Protein AF-A0A838WSZ8-F1 (afdb_monomer_lite)

pLDDT: mean 90.6, std 14.02, range [37.91, 98.75]

Organism: NCBI:txid2594913

Sequence (198 aa):
MIVDSSAWGEFKVGELFEKPKLGFMPDPPRKFIKAADTSTEQNEVFTVPLTNAKYGNNGIMYYGRPGEWTTAEKTIGVVSNGAVAVGSVYVHTPATSVIDDSYLLTFPDDAAVQDRSKIDEEPGLTEEVLLFVATVLEAVIRPRYSYDNKAVWSKVSQETIKLPQTPEGTPDWQAMHDFVCKRRKRAGENVEALLRLV

Secondary structure (DSSP, 8-state):
-----TTPEEEEHHHH-B----EE--SS-----HHHH-BSS--SS--EEEE-S-SSGGGEEEEE-TTSEE-BSSEEEEE---TTTTT-EEEE-S-BEE-SSEEEEB--TTTT-S-GGGGGG--TTSHHHHHHHHHHHHHHHTTT--SSS---HHHHTT-EEEE-B-TTSSB-HHHHHHHHHHHHHHHHHHHHHHHT--

Foldseek 3Di:
DDDPQVQWFKDQQLVFKDFDDKDFAAVVDDDDDPVVFWDQDDDPAFHAFEAEQDDDPQRGRIGGGPRGIDWDALKKKAQQAHQPRFLQIGTGHDTHGYDDRMTIIDGDPPSVDPDPPVVPDDQCSPPQLSVLVRVQSSVFGVVPAHNVRTPDPVVSSRDMTIAPADPVGHHDRVVSNVVSVVVVVVVVVVVVVVVVVD

Radius of gyration: 18.39 Å; chains: 1; bounding box: 43×49×45 Å

Structure (mmCIF, N/CA/C/O backbone):
data_AF-A0A838WSZ8-F1
#
_entry.id   AF-A0A838WSZ8-F1
#
loop_
_atom_site.group_PDB
_atom_site.id
_atom_site.type_symbol
_atom_site.label_atom_id
_atom_site.label_alt_id
_atom_site.label_comp_id
_atom_site.label_asym_id
_atom_site.label_entity_id
_atom_site.label_seq_id
_atom_site.pdbx_PDB_ins_code
_atom_site.Cartn_x
_atom_site.Cartn_y
_atom_site.Cartn_z
_atom_site.occupancy
_atom_site.B_iso_or_equiv
_atom_site.auth_seq_id
_atom_site.auth_comp_id
_atom_site.auth_asym_id
_atom_site.auth_atom_id
_atom_site.pdbx_PDB_model_num
ATOM 1 N N . MET A 1 1 ? -13.824 -14.097 15.501 1.00 50.59 1 MET A N 1
ATOM 2 C CA . MET A 1 1 ? -13.776 -12.984 16.477 1.00 50.59 1 MET A CA 1
ATOM 3 C C . MET A 1 1 ? -14.074 -11.712 15.715 1.00 50.59 1 MET A C 1
ATOM 5 O O . MET A 1 1 ? -13.370 -11.439 14.753 1.00 50.59 1 MET A O 1
ATOM 9 N N . ILE A 1 2 ? -15.135 -11.011 16.094 1.00 67.00 2 ILE A N 1
ATOM 10 C CA . ILE A 1 2 ? -15.586 -9.774 15.451 1.00 67.00 2 ILE A CA 1
ATOM 11 C C . ILE A 1 2 ? -14.928 -8.616 16.210 1.00 67.00 2 ILE A C 1
ATOM 13 O O . ILE A 1 2 ? -14.905 -8.641 17.439 1.00 67.00 2 ILE A O 1
ATOM 17 N N . VAL A 1 3 ? -14.320 -7.667 15.498 1.00 76.00 3 VAL A N 1
ATOM 18 C CA . VAL A 1 3 ? -13.873 -6.402 16.099 1.00 76.00 3 VAL A CA 1
ATOM 19 C C . VAL A 1 3 ? -15.112 -5.527 16.230 1.00 76.00 3 VAL A C 1
ATOM 21 O O . VAL A 1 3 ? -15.799 -5.310 15.236 1.00 76.00 3 VAL A O 1
ATOM 24 N N . ASP A 1 4 ? -15.427 -5.079 17.444 1.00 84.00 4 ASP A N 1
ATOM 25 C CA . ASP A 1 4 ? -16.493 -4.102 17.641 1.00 84.00 4 ASP A CA 1
ATOM 26 C C . ASP A 1 4 ? -16.028 -2.747 17.099 1.00 84.00 4 ASP A C 1
ATOM 28 O O . ASP A 1 4 ? -15.091 -2.142 17.618 1.00 84.00 4 ASP A O 1
ATOM 32 N N . SER A 1 5 ? -16.662 -2.316 16.013 1.00 87.31 5 SER A N 1
ATOM 33 C CA . SER A 1 5 ? -16.378 -1.059 15.325 1.00 87.31 5 SER A CA 1
ATOM 34 C C . SER A 1 5 ? -17.504 -0.037 15.501 1.00 87.31 5 SER A C 1
ATOM 36 O O . SER A 1 5 ? -17.607 0.896 14.707 1.00 87.31 5 SER A O 1
ATOM 38 N N . SER A 1 6 ? -18.400 -0.230 16.476 1.00 88.00 6 SER A N 1
ATOM 39 C CA . SER A 1 6 ? -19.562 0.648 16.688 1.00 88.00 6 SER A CA 1
ATOM 40 C C . SER A 1 6 ? -19.177 2.082 17.066 1.00 88.00 6 SER A C 1
ATOM 42 O O . SER A 1 6 ? -19.882 3.014 16.693 1.00 88.00 6 SER A O 1
ATOM 44 N N . ALA A 1 7 ? -18.038 2.256 17.741 1.00 90.06 7 ALA A N 1
ATOM 45 C CA . ALA A 1 7 ? -17.490 3.550 18.149 1.00 90.06 7 ALA A CA 1
ATOM 46 C C . ALA A 1 7 ? -16.431 4.116 17.179 1.00 90.06 7 ALA A C 1
ATOM 48 O O . ALA A 1 7 ? -15.741 5.072 17.517 1.00 90.06 7 ALA A O 1
ATOM 49 N N . TRP A 1 8 ? -16.235 3.502 16.008 1.00 95.94 8 TRP A N 1
ATOM 50 C CA . TRP A 1 8 ? -15.231 3.958 15.042 1.00 95.94 8 TRP A CA 1
ATOM 51 C C . TRP A 1 8 ? -15.741 5.142 14.222 1.00 95.94 8 TRP A C 1
ATOM 53 O O . TRP A 1 8 ? -16.902 5.166 13.808 1.00 95.94 8 TRP A O 1
ATOM 63 N N . GLY A 1 9 ? -14.838 6.079 13.941 1.00 96.44 9 GLY A N 1
ATOM 64 C CA . GLY A 1 9 ? -15.082 7.221 13.068 1.00 96.44 9 GLY A CA 1
ATOM 65 C C . GLY A 1 9 ? -14.995 6.849 11.592 1.00 96.44 9 GLY A C 1
ATOM 66 O O . GLY A 1 9 ? -14.355 5.862 11.225 1.00 96.44 9 GLY A O 1
ATOM 67 N N . GLU A 1 10 ? -15.630 7.653 10.743 1.00 97.19 10 GLU A N 1
ATOM 68 C CA . GLU A 1 10 ? -15.549 7.549 9.285 1.00 97.19 10 GLU A CA 1
ATOM 69 C C . GLU A 1 10 ? -14.586 8.603 8.737 1.00 97.19 10 GLU A C 1
ATOM 71 O O . GLU A 1 10 ? -14.724 9.788 9.028 1.00 97.19 10 GLU A O 1
ATOM 76 N N . PHE A 1 11 ? -13.623 8.167 7.926 1.00 96.50 11 PHE A N 1
ATOM 77 C CA . PHE A 1 11 ? -12.572 9.022 7.384 1.00 96.50 11 PHE A CA 1
ATOM 78 C C . PHE A 1 11 ? -12.433 8.812 5.884 1.00 96.50 11 PHE A C 1
ATOM 80 O O . PHE A 1 11 ? -12.420 7.674 5.402 1.00 96.50 11 PHE A O 1
ATOM 87 N N . LYS A 1 12 ? -12.302 9.905 5.134 1.00 97.56 12 LYS A N 1
ATOM 88 C CA . LYS A 1 12 ? -12.048 9.839 3.698 1.00 97.56 12 LYS A CA 1
ATOM 89 C C . LYS A 1 12 ? -10.575 9.536 3.444 1.00 97.56 12 LYS A C 1
ATOM 91 O O . LYS A 1 12 ? -9.694 10.190 3.990 1.00 97.56 12 LYS A O 1
ATOM 96 N N . VAL A 1 13 ? -10.290 8.569 2.575 1.00 97.44 13 VAL A N 1
ATOM 97 C CA . VAL A 1 13 ? -8.910 8.120 2.314 1.00 97.44 13 VAL A CA 1
ATOM 98 C C . VAL A 1 13 ? -8.025 9.267 1.817 1.00 97.44 13 VAL A C 1
ATOM 100 O O . VAL A 1 13 ? -6.903 9.419 2.283 1.00 97.44 13 VAL A O 1
ATOM 103 N N . GLY A 1 14 ? -8.527 10.107 0.910 1.00 95.88 14 GLY A N 1
ATOM 104 C CA . GLY A 1 14 ? -7.781 11.252 0.380 1.00 95.88 14 GLY A CA 1
ATOM 105 C C . GLY A 1 14 ? -7.543 12.393 1.372 1.00 95.88 14 GLY A C 1
ATOM 106 O O . GLY A 1 14 ? -6.806 13.310 1.036 1.00 95.88 14 GLY A O 1
ATOM 107 N N . GLU A 1 15 ? -8.164 12.361 2.554 1.00 93.25 15 GLU A N 1
ATOM 108 C CA . GLU A 1 15 ? -7.899 13.312 3.646 1.00 93.25 15 GLU A CA 1
ATOM 109 C C . GLU A 1 15 ? -6.823 12.787 4.608 1.00 93.25 15 GLU A C 1
ATOM 111 O O . GLU A 1 15 ? -6.203 13.567 5.322 1.00 93.25 15 GLU A O 1
ATOM 116 N N . LEU A 1 16 ? -6.587 11.470 4.619 1.00 91.69 16 LEU A N 1
ATOM 117 C CA . LEU A 1 16 ? -5.598 10.817 5.479 1.00 91.69 16 LEU A CA 1
ATOM 118 C C . LEU A 1 16 ? -4.264 10.541 4.777 1.00 91.69 16 LEU A C 1
ATOM 120 O O . LEU A 1 16 ? -3.245 10.400 5.449 1.00 91.69 16 LEU A O 1
ATOM 124 N N . PHE A 1 17 ? -4.275 10.401 3.449 1.00 93.69 17 PHE A N 1
ATOM 125 C CA . PHE A 1 17 ? -3.130 9.922 2.678 1.00 93.69 17 PHE A CA 1
ATOM 126 C C . PHE A 1 17 ? -2.877 10.744 1.424 1.00 93.69 17 PHE A C 1
ATOM 128 O O . PHE A 1 17 ? -3.797 11.224 0.760 1.00 93.69 17 PHE A O 1
ATOM 135 N N . GLU A 1 18 ? -1.614 10.757 1.022 1.00 93.56 18 GLU A N 1
ATOM 136 C CA . GLU A 1 18 ? -1.156 11.272 -0.257 1.00 93.56 18 GLU A CA 1
ATOM 137 C C . GLU A 1 18 ? -0.550 10.162 -1.111 1.00 93.56 18 GLU A C 1
ATOM 139 O O . GLU A 1 18 ? -0.071 9.142 -0.612 1.00 93.56 18 GLU A O 1
ATOM 144 N N . LYS A 1 19 ? -0.540 10.378 -2.430 1.00 96.12 19 LYS A N 1
ATOM 145 C CA . LYS A 1 19 ? 0.132 9.493 -3.384 1.00 96.12 19 LYS A CA 1
ATOM 146 C C . LYS A 1 19 ? 1.428 10.145 -3.882 1.00 96.12 19 LYS A C 1
ATOM 148 O O . LYS A 1 19 ? 1.350 10.920 -4.850 1.00 96.12 19 LYS A O 1
ATOM 153 N N . PRO A 1 20 ? 2.606 9.810 -3.321 1.00 94.44 20 PRO A N 1
ATOM 154 C CA . PRO A 1 20 ? 3.874 10.365 -3.776 1.00 94.44 20 PRO A CA 1
ATOM 155 C C . PRO A 1 20 ? 4.140 10.050 -5.254 1.00 94.44 20 PRO A C 1
ATOM 157 O O . PRO A 1 20 ? 3.662 9.058 -5.822 1.00 94.44 20 PRO A O 1
ATOM 160 N N . LYS A 1 21 ? 4.923 10.912 -5.909 1.00 94.62 21 LYS A N 1
ATOM 161 C CA . LYS A 1 21 ? 5.362 10.705 -7.294 1.00 94.62 21 LYS A CA 1
ATOM 162 C C . LYS A 1 21 ? 6.617 9.830 -7.314 1.00 94.62 21 LYS A C 1
ATOM 164 O O . LYS A 1 21 ? 7.739 10.333 -7.321 1.00 94.62 21 LYS A O 1
ATOM 169 N N . LEU A 1 22 ? 6.403 8.519 -7.333 1.00 96.38 22 LEU A N 1
ATOM 170 C CA . LEU A 1 22 ? 7.464 7.513 -7.374 1.00 96.38 22 LEU A CA 1
ATOM 171 C C . LEU A 1 22 ? 7.642 6.928 -8.779 1.00 96.38 22 LEU A C 1
ATOM 173 O O . LEU A 1 22 ? 6.689 6.885 -9.559 1.00 96.38 22 LEU A O 1
ATOM 177 N N . GLY A 1 23 ? 8.855 6.478 -9.093 1.00 96.75 23 GLY A N 1
ATOM 178 C CA . GLY A 1 23 ? 9.146 5.748 -10.323 1.00 96.75 23 GLY A CA 1
ATOM 179 C C . GLY A 1 23 ? 10.601 5.857 -10.769 1.00 96.75 23 GLY A C 1
ATOM 180 O O . GLY A 1 23 ? 11.468 6.339 -10.040 1.00 96.75 23 GLY A O 1
ATOM 181 N N . PHE A 1 24 ? 10.850 5.397 -11.993 1.00 98.25 24 PH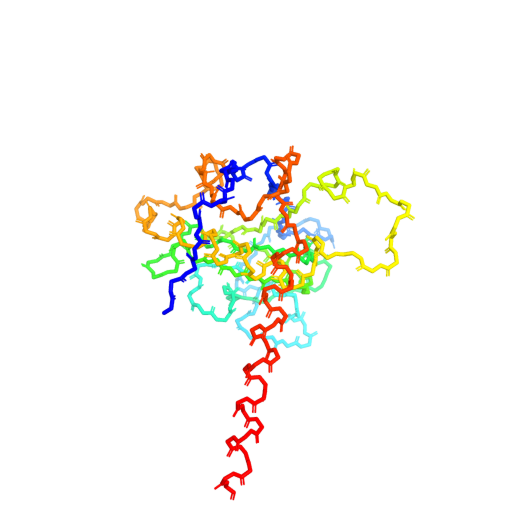E A N 1
ATOM 182 C CA . PHE A 1 24 ? 12.165 5.408 -12.624 1.00 98.25 24 PHE A CA 1
ATOM 183 C C . PHE A 1 24 ? 12.625 6.843 -12.928 1.00 98.25 24 PHE A C 1
ATOM 185 O O . PHE A 1 24 ? 11.955 7.573 -13.663 1.00 98.25 24 PHE A O 1
ATOM 192 N N . MET A 1 25 ? 13.762 7.236 -12.359 1.00 96.75 25 MET A N 1
ATOM 193 C CA . MET A 1 25 ? 14.350 8.572 -12.444 1.00 96.75 25 MET A CA 1
ATOM 194 C C . MET A 1 25 ? 15.889 8.480 -12.486 1.00 96.75 25 MET A C 1
ATOM 196 O O . MET A 1 25 ? 16.551 8.806 -11.503 1.00 96.75 25 MET A O 1
ATOM 200 N N . PRO A 1 26 ? 16.476 7.987 -13.590 1.00 96.88 26 PRO A N 1
ATOM 201 C CA . PRO A 1 26 ? 17.922 7.856 -13.723 1.00 96.88 26 PRO A CA 1
ATOM 202 C C . PRO A 1 26 ? 18.590 9.214 -13.970 1.00 96.88 26 PRO A C 1
ATOM 204 O O . PRO A 1 26 ? 17.975 10.132 -14.520 1.00 96.88 26 PRO A O 1
ATOM 207 N N . ASP A 1 27 ? 19.879 9.291 -13.653 1.00 95.06 27 ASP A N 1
ATOM 208 C CA . ASP A 1 27 ? 20.755 10.405 -14.011 1.00 95.06 27 ASP A CA 1
ATOM 209 C C . ASP A 1 27 ? 21.961 9.873 -14.814 1.00 95.06 27 ASP A C 1
ATOM 211 O O . ASP A 1 27 ? 22.731 9.069 -14.279 1.00 95.06 27 ASP A O 1
ATOM 215 N N . PRO A 1 28 ? 22.126 10.234 -16.105 1.00 95.62 28 PRO A N 1
ATOM 216 C CA . PRO A 1 28 ? 21.299 11.154 -16.893 1.00 95.62 28 PRO A CA 1
ATOM 217 C C . PRO A 1 28 ? 19.910 10.585 -17.255 1.00 95.62 28 PRO A C 1
ATOM 219 O O . PRO A 1 28 ? 19.746 9.363 -17.366 1.00 95.62 28 PRO A O 1
ATOM 222 N N . PRO A 1 29 ? 18.909 11.453 -17.522 1.00 97.19 29 PRO A N 1
ATOM 223 C CA . PRO A 1 29 ? 17.569 11.015 -17.898 1.00 97.19 29 PRO A CA 1
ATOM 224 C C . PRO A 1 29 ? 17.561 10.135 -19.152 1.00 97.19 29 PRO A C 1
ATOM 226 O O . PRO A 1 29 ? 18.086 10.506 -20.204 1.00 97.19 29 PRO A O 1
ATOM 229 N N . ARG A 1 30 ? 16.894 8.981 -19.066 1.00 97.12 30 ARG A N 1
ATOM 230 C CA . ARG A 1 30 ? 16.680 8.065 -20.193 1.00 97.12 30 ARG A CA 1
ATOM 231 C C . ARG A 1 30 ? 15.347 7.335 -20.082 1.00 97.12 30 ARG A C 1
ATOM 233 O O . ARG A 1 30 ? 14.724 7.289 -19.024 1.00 97.12 30 ARG A O 1
ATOM 240 N N . LYS A 1 31 ? 14.915 6.735 -21.193 1.00 97.12 31 LYS A N 1
ATOM 241 C CA . LYS A 1 31 ? 13.692 5.927 -21.236 1.00 97.12 31 LYS A CA 1
ATOM 242 C C . LYS A 1 31 ? 13.866 4.645 -20.414 1.00 97.12 31 LYS A C 1
ATOM 244 O O . LYS A 1 31 ? 14.885 3.968 -20.535 1.00 97.12 31 LYS A O 1
ATOM 249 N N . PHE A 1 32 ? 12.838 4.312 -19.639 1.00 97.38 32 PHE A N 1
ATOM 250 C CA . PHE A 1 32 ? 12.729 3.047 -18.917 1.00 97.38 32 PHE A CA 1
ATOM 251 C C . PHE A 1 32 ? 12.575 1.863 -19.880 1.00 97.38 32 PHE A C 1
ATOM 253 O O . PHE A 1 32 ? 11.723 1.883 -20.776 1.00 97.38 32 PHE A O 1
ATOM 260 N N . ILE A 1 33 ? 13.368 0.814 -19.671 1.00 97.31 33 ILE A N 1
ATOM 261 C CA . ILE A 1 33 ? 13.306 -0.452 -20.402 1.00 97.31 33 ILE A CA 1
ATOM 262 C C . ILE A 1 33 ? 13.131 -1.571 -19.374 1.00 97.31 33 ILE A C 1
ATOM 264 O O . ILE A 1 33 ? 14.109 -2.073 -18.828 1.00 97.31 33 ILE A O 1
ATOM 268 N N . LYS A 1 34 ? 11.885 -2.007 -19.135 1.00 95.94 34 LYS A N 1
ATOM 269 C CA . LYS A 1 34 ? 11.539 -2.990 -18.084 1.00 95.94 34 LYS A CA 1
ATOM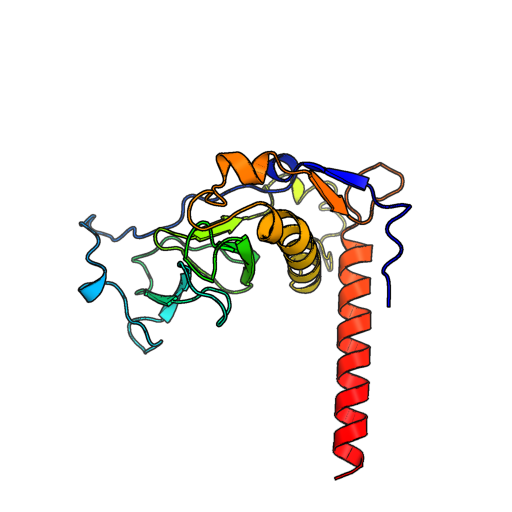 270 C C . LYS A 1 34 ? 12.464 -4.218 -18.071 1.00 95.94 34 LYS A C 1
ATOM 272 O O . LYS A 1 34 ? 12.949 -4.587 -17.012 1.00 95.94 34 LYS A O 1
ATOM 277 N N . ALA A 1 35 ? 12.772 -4.798 -19.233 1.00 96.06 35 ALA A N 1
ATOM 278 C CA . ALA A 1 35 ? 13.639 -5.978 -19.328 1.00 96.06 35 ALA A CA 1
ATOM 279 C C . ALA A 1 35 ? 15.118 -5.731 -18.957 1.00 96.06 35 ALA A C 1
ATOM 281 O O . ALA A 1 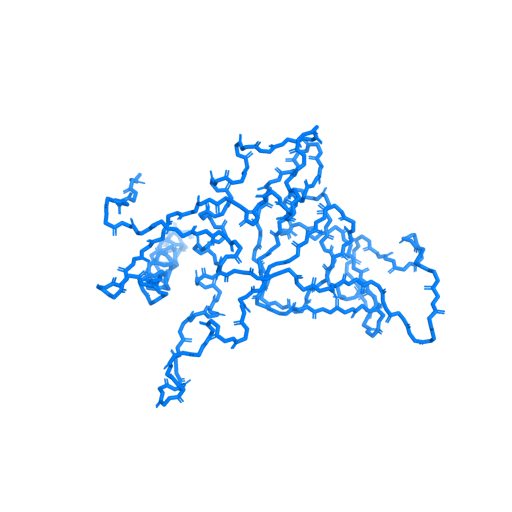35 ? 15.806 -6.675 -18.593 1.00 96.06 35 ALA A O 1
ATOM 282 N N . ALA A 1 36 ? 15.616 -4.496 -19.071 1.00 97.00 36 ALA A N 1
ATOM 283 C CA . ALA A 1 36 ? 17.015 -4.145 -18.795 1.00 97.00 36 ALA A CA 1
ATOM 284 C C . ALA A 1 36 ? 17.203 -3.415 -17.452 1.00 97.00 36 ALA A C 1
ATOM 286 O O . ALA A 1 36 ? 18.295 -3.417 -16.881 1.00 97.00 36 ALA A O 1
ATOM 287 N N . ASP A 1 37 ? 16.143 -2.776 -16.959 1.00 97.94 37 ASP A N 1
ATOM 288 C CA . ASP A 1 37 ? 16.155 -1.906 -15.780 1.00 97.94 37 ASP A CA 1
ATOM 289 C C . ASP A 1 37 ? 15.512 -2.541 -14.554 1.00 97.94 37 ASP A C 1
ATOM 291 O O . ASP A 1 37 ? 15.454 -1.920 -13.492 1.00 97.94 37 ASP A O 1
ATOM 295 N N . THR A 1 38 ? 15.041 -3.779 -14.689 1.00 98.31 38 THR A N 1
ATOM 296 C CA . THR A 1 38 ? 14.475 -4.530 -13.578 1.00 98.31 38 THR A CA 1
ATOM 297 C C . THR A 1 38 ? 14.942 -5.976 -13.571 1.00 98.31 38 THR A C 1
ATOM 299 O O . THR A 1 38 ? 15.258 -6.546 -14.614 1.00 98.31 38 THR A O 1
ATOM 302 N N . SER A 1 39 ? 14.934 -6.574 -12.384 1.00 98.38 39 SER A N 1
ATOM 303 C CA . SER A 1 39 ? 15.094 -8.011 -12.162 1.00 98.38 39 SER A CA 1
ATOM 304 C C . SER A 1 39 ? 13.867 -8.558 -11.436 1.00 98.38 39 SER A C 1
ATOM 306 O O . SER A 1 39 ? 13.283 -7.861 -10.612 1.00 98.38 39 SER A O 1
ATOM 308 N N . THR A 1 40 ? 13.458 -9.797 -11.706 1.00 97.62 40 THR A N 1
ATOM 309 C CA . THR A 1 40 ? 12.402 -10.477 -10.927 1.00 97.62 40 THR A CA 1
ATOM 310 C C . THR A 1 40 ? 12.915 -11.048 -9.605 1.00 97.62 40 THR A C 1
ATOM 312 O O . THR A 1 40 ? 12.118 -11.414 -8.745 1.00 97.62 40 THR A O 1
ATOM 315 N N . GLU A 1 41 ? 14.235 -11.109 -9.439 1.00 97.31 41 GLU A N 1
ATOM 316 C CA . GLU A 1 41 ? 14.918 -11.577 -8.234 1.00 97.31 41 GLU A CA 1
ATOM 317 C C . GLU A 1 41 ? 15.834 -10.483 -7.689 1.00 97.31 41 GLU A C 1
ATOM 319 O O . GLU A 1 41 ? 16.494 -9.770 -8.453 1.00 97.31 41 GLU A O 1
ATOM 324 N N . GLN A 1 42 ? 15.887 -10.357 -6.366 1.00 97.81 42 GLN A N 1
ATOM 325 C CA . GLN A 1 42 ? 16.806 -9.435 -5.713 1.00 97.81 42 GLN A CA 1
ATOM 326 C C . GLN A 1 42 ? 18.242 -9.946 -5.854 1.00 97.81 42 GLN A C 1
ATOM 328 O O . GLN A 1 42 ? 18.508 -11.126 -5.635 1.00 97.81 42 GLN A O 1
ATOM 333 N N . ASN A 1 43 ? 19.174 -9.060 -6.192 1.00 97.75 43 ASN A N 1
ATOM 334 C CA . ASN A 1 43 ? 20.602 -9.376 -6.255 1.00 97.75 43 ASN A CA 1
ATOM 335 C C . ASN A 1 43 ? 21.443 -8.132 -5.939 1.00 97.75 43 ASN A C 1
ATOM 337 O O . ASN A 1 43 ? 20.895 -7.079 -5.631 1.00 97.75 43 ASN A O 1
ATOM 341 N N . GLU A 1 44 ? 22.768 -8.244 -6.022 1.00 97.88 44 GLU A N 1
ATOM 342 C CA . GLU A 1 44 ? 23.706 -7.164 -5.674 1.00 97.88 44 GLU A CA 1
ATOM 343 C C . GLU A 1 44 ? 23.521 -5.879 -6.503 1.00 97.88 44 GLU A C 1
ATOM 345 O O . GLU A 1 44 ? 23.862 -4.793 -6.040 1.00 97.88 44 GLU A O 1
ATOM 350 N N . VAL A 1 45 ? 22.960 -5.982 -7.713 1.00 97.81 45 VAL A N 1
ATOM 351 C CA . VAL A 1 45 ? 22.727 -4.847 -8.623 1.00 97.81 45 VAL A CA 1
ATOM 352 C C . VAL A 1 45 ? 21.302 -4.309 -8.488 1.00 97.81 45 VAL A C 1
ATOM 354 O O . VAL A 1 45 ? 21.087 -3.097 -8.473 1.00 97.81 45 VAL A O 1
ATOM 357 N N . PHE A 1 46 ? 20.323 -5.207 -8.404 1.00 98.44 46 PHE A N 1
ATOM 358 C CA . PHE A 1 46 ? 18.902 -4.888 -8.329 1.00 98.44 46 PHE A CA 1
ATOM 359 C C . PHE A 1 46 ? 18.393 -5.134 -6.909 1.00 98.44 46 PHE A C 1
ATOM 361 O O . PHE A 1 46 ? 17.958 -6.236 -6.568 1.00 98.44 46 PHE A O 1
ATOM 368 N N . THR A 1 47 ? 18.458 -4.095 -6.079 1.00 98.25 47 THR A N 1
ATOM 369 C CA . THR A 1 47 ? 18.155 -4.169 -4.643 1.00 98.25 47 THR A CA 1
ATOM 370 C C . THR A 1 47 ? 16.911 -3.385 -4.232 1.00 98.25 47 THR A C 1
ATOM 372 O O . THR A 1 47 ? 16.335 -3.698 -3.193 1.00 98.25 47 THR A O 1
ATOM 375 N N . VAL A 1 48 ? 16.463 -2.402 -5.022 1.00 98.44 48 VAL A N 1
ATOM 376 C CA . VAL A 1 48 ? 15.303 -1.557 -4.687 1.00 98.44 48 VAL A CA 1
ATOM 377 C C . VAL A 1 48 ? 14.015 -2.322 -4.989 1.00 98.44 48 VAL A C 1
ATOM 379 O O . VAL A 1 48 ? 13.779 -2.607 -6.160 1.00 98.44 48 VAL A O 1
ATOM 382 N N . PRO A 1 49 ? 13.156 -2.648 -4.009 1.00 98.50 49 PRO A N 1
ATOM 383 C CA . PRO A 1 49 ? 11.907 -3.352 -4.274 1.00 98.50 49 PRO A CA 1
ATOM 384 C C . PRO A 1 49 ? 10.926 -2.467 -5.052 1.00 98.50 49 PRO A C 1
ATOM 386 O O . PRO A 1 49 ? 10.698 -1.304 -4.709 1.00 98.50 49 PRO A O 1
ATOM 389 N N . LEU A 1 50 ? 10.323 -3.038 -6.094 1.00 98.62 50 LEU A N 1
ATOM 390 C CA . LEU A 1 50 ? 9.378 -2.368 -6.983 1.00 98.62 50 LEU A CA 1
ATOM 391 C C . LEU A 1 50 ? 8.048 -3.127 -6.991 1.00 98.62 50 LEU A C 1
ATOM 393 O O . LEU A 1 50 ? 7.966 -4.293 -7.405 1.00 98.62 50 LEU A O 1
ATOM 397 N N . THR A 1 51 ? 6.992 -2.457 -6.539 1.00 98.38 51 THR A N 1
ATOM 398 C CA . THR A 1 51 ? 5.644 -3.034 -6.563 1.00 98.38 51 THR A CA 1
ATOM 399 C C . THR A 1 51 ? 5.033 -2.980 -7.963 1.00 98.38 51 THR A C 1
ATOM 401 O O . THR A 1 51 ? 5.397 -2.128 -8.774 1.00 98.38 51 THR A O 1
ATOM 404 N N . ASN A 1 52 ? 4.141 -3.925 -8.265 1.00 97.69 52 ASN A N 1
ATOM 405 C CA . ASN A 1 52 ? 3.371 -3.982 -9.513 1.00 97.69 52 ASN A CA 1
ATOM 406 C C . ASN A 1 52 ? 2.087 -4.824 -9.296 1.00 97.69 52 ASN A C 1
ATOM 408 O O . ASN A 1 52 ? 1.699 -5.077 -8.156 1.00 97.69 52 ASN A O 1
ATOM 412 N N . ALA A 1 53 ? 1.455 -5.312 -10.369 1.00 96.69 53 ALA A N 1
ATOM 413 C CA . ALA A 1 53 ? 0.298 -6.209 -10.402 1.00 96.69 53 ALA A CA 1
ATOM 414 C C . ALA A 1 53 ? 0.578 -7.620 -9.839 1.00 96.69 53 ALA A C 1
ATOM 416 O O . ALA A 1 53 ? 0.389 -8.626 -10.529 1.00 96.69 53 ALA A O 1
ATOM 417 N N . LYS A 1 54 ? 1.029 -7.725 -8.584 1.00 96.81 54 LYS A N 1
ATOM 418 C CA . LYS A 1 54 ? 1.354 -9.000 -7.940 1.00 96.81 54 LYS A CA 1
ATOM 419 C C . LYS A 1 54 ? 0.512 -9.248 -6.700 1.00 96.81 54 LYS A C 1
ATOM 421 O O . LYS A 1 54 ? 0.434 -8.418 -5.801 1.00 96.81 54 LYS A O 1
ATOM 426 N N . TYR A 1 55 ? -0.070 -10.442 -6.654 1.00 96.44 55 TYR A N 1
ATOM 427 C CA . TYR A 1 55 ? -0.682 -10.978 -5.451 1.00 96.44 55 TYR A CA 1
ATOM 428 C C . TYR A 1 55 ? 0.369 -11.746 -4.645 1.00 96.44 55 TYR A C 1
ATOM 430 O O . TYR A 1 55 ? 1.044 -12.626 -5.182 1.00 96.44 55 TYR A O 1
ATOM 438 N N . GLY A 1 56 ? 0.510 -11.417 -3.363 1.00 94.50 56 GLY A N 1
ATOM 439 C CA . GLY A 1 56 ? 1.555 -11.960 -2.493 1.00 94.50 56 GLY A CA 1
ATOM 440 C C . GLY A 1 56 ? 2.912 -11.268 -2.670 1.00 94.50 56 GLY A C 1
ATOM 441 O O . GLY A 1 56 ? 3.061 -10.349 -3.475 1.00 94.50 56 GLY A O 1
ATOM 442 N N . ASN A 1 57 ? 3.909 -11.690 -1.882 1.00 96.69 57 ASN A N 1
ATOM 443 C CA . ASN A 1 57 ? 5.231 -11.043 -1.785 1.00 96.69 57 ASN A CA 1
ATOM 444 C C . ASN A 1 57 ? 5.150 -9.516 -1.579 1.00 96.69 57 ASN A C 1
ATOM 446 O O . ASN A 1 57 ? 5.894 -8.758 -2.197 1.00 96.69 57 ASN A O 1
ATOM 450 N N . ASN A 1 58 ? 4.169 -9.066 -0.795 1.00 96.75 58 ASN A N 1
ATOM 451 C CA . ASN A 1 58 ? 3.847 -7.656 -0.570 1.00 96.75 58 ASN A CA 1
ATOM 452 C C . ASN A 1 58 ? 3.695 -6.830 -1.864 1.00 96.75 58 ASN A C 1
ATOM 454 O O . ASN A 1 58 ? 4.063 -5.664 -1.907 1.00 96.75 58 ASN A O 1
ATOM 458 N N . GLY A 1 59 ? 3.224 -7.434 -2.959 1.00 97.19 59 GLY A N 1
ATOM 459 C CA . GLY A 1 59 ? 3.080 -6.748 -4.246 1.00 97.19 59 GLY A CA 1
ATOM 460 C C . GLY A 1 59 ? 4.397 -6.504 -4.992 1.00 97.19 59 GLY A C 1
ATOM 461 O O . GLY A 1 59 ? 4.376 -5.960 -6.095 1.00 97.19 59 GLY A O 1
ATOM 462 N N . ILE A 1 60 ? 5.542 -6.928 -4.442 1.00 98.19 60 ILE A N 1
ATOM 463 C CA . ILE A 1 60 ? 6.870 -6.755 -5.043 1.00 98.19 60 ILE A CA 1
ATOM 464 C C . ILE A 1 60 ? 7.048 -7.759 -6.180 1.00 98.19 60 ILE A C 1
ATOM 466 O O . ILE A 1 60 ? 7.183 -8.974 -5.964 1.00 98.19 60 ILE A O 1
ATOM 470 N N . MET A 1 61 ? 7.053 -7.238 -7.404 1.00 97.31 61 MET A N 1
ATOM 471 C CA . MET A 1 61 ? 7.209 -8.022 -8.629 1.00 97.31 61 MET A CA 1
ATOM 472 C C . MET A 1 61 ? 8.612 -7.922 -9.215 1.00 97.31 61 MET A C 1
ATOM 474 O O . MET A 1 61 ? 9.056 -8.863 -9.870 1.00 97.31 61 MET A O 1
ATOM 478 N N . TYR A 1 62 ? 9.289 -6.804 -8.967 1.00 98.38 62 TYR A N 1
ATOM 479 C CA . TYR A 1 62 ? 10.581 -6.502 -9.552 1.00 98.38 62 TYR A CA 1
ATOM 480 C C . TYR A 1 62 ? 11.512 -5.834 -8.543 1.00 98.38 62 TYR A C 1
ATOM 482 O O . TYR A 1 62 ? 11.077 -5.354 -7.497 1.00 98.38 62 TYR A O 1
ATOM 490 N N . TYR A 1 63 ? 12.783 -5.757 -8.913 1.00 98.75 63 TYR A N 1
ATOM 491 C CA . TYR A 1 63 ? 13.822 -5.025 -8.214 1.00 98.75 63 TYR A CA 1
ATOM 492 C C . TYR A 1 63 ? 14.552 -4.096 -9.187 1.00 98.75 63 TYR A C 1
ATOM 494 O O . TYR A 1 63 ? 14.830 -4.484 -10.323 1.00 98.75 63 TYR A O 1
ATOM 502 N N . GLY A 1 64 ? 14.837 -2.873 -8.746 1.00 98.50 64 GLY A N 1
ATOM 503 C CA . GLY A 1 64 ? 15.530 -1.821 -9.489 1.00 98.50 64 GLY A CA 1
ATOM 504 C C . GLY A 1 64 ? 16.918 -1.526 -8.926 1.00 98.50 64 GLY A C 1
ATOM 505 O O . GLY A 1 64 ? 17.258 -1.957 -7.822 1.00 98.50 64 GLY A O 1
ATOM 506 N N . ARG A 1 65 ? 17.728 -0.774 -9.677 1.00 98.31 65 ARG A N 1
ATOM 507 C CA . ARG A 1 65 ? 19.044 -0.325 -9.205 1.00 98.31 65 ARG A CA 1
ATOM 508 C C . ARG A 1 65 ? 18.912 0.865 -8.249 1.00 98.31 65 ARG A C 1
ATOM 510 O O . ARG A 1 65 ? 18.123 1.770 -8.525 1.00 98.31 65 ARG A O 1
ATOM 517 N N . PRO A 1 66 ? 19.699 0.929 -7.166 1.00 97.19 66 PRO A N 1
ATOM 518 C CA . PRO A 1 66 ? 19.816 2.142 -6.362 1.00 97.19 66 PRO A CA 1
ATOM 519 C C . PRO A 1 66 ? 20.184 3.359 -7.217 1.00 97.19 66 PRO A C 1
ATOM 521 O O . PRO A 1 66 ? 20.953 3.244 -8.167 1.00 97.19 66 PRO A O 1
ATOM 524 N N . GLY A 1 67 ? 19.632 4.526 -6.883 1.00 96.12 67 GLY A N 1
ATOM 525 C CA . GLY A 1 67 ? 19.912 5.782 -7.590 1.00 96.12 67 GLY A CA 1
ATOM 526 C C . GLY A 1 67 ? 19.169 5.972 -8.918 1.00 96.12 67 GLY A C 1
ATOM 527 O O . GLY A 1 67 ? 19.144 7.087 -9.422 1.00 96.12 67 GLY A O 1
ATOM 528 N N . GLU A 1 68 ? 18.514 4.939 -9.462 1.00 97.94 68 GLU A N 1
ATOM 529 C CA . GLU A 1 68 ? 17.679 5.063 -10.672 1.00 97.94 68 GLU A CA 1
ATOM 530 C C . GLU A 1 68 ? 16.174 5.167 -10.367 1.00 97.94 68 GLU A C 1
ATOM 532 O O . GLU A 1 68 ? 15.362 5.243 -11.288 1.00 97.94 68 GLU A O 1
ATOM 537 N N . TRP A 1 69 ? 15.776 5.142 -9.092 1.00 98.00 69 TRP A N 1
ATOM 538 C CA . TRP A 1 69 ? 14.374 5.125 -8.669 1.00 98.00 69 TRP A CA 1
ATOM 539 C C . TRP A 1 69 ? 14.143 6.090 -7.518 1.00 98.00 69 TRP A C 1
ATOM 541 O O . TRP A 1 69 ? 14.897 6.096 -6.545 1.00 98.00 69 TRP A O 1
ATOM 551 N N . THR A 1 70 ? 13.056 6.853 -7.590 1.00 97.81 70 THR A N 1
ATOM 552 C CA . THR A 1 70 ? 12.546 7.558 -6.415 1.00 97.81 70 THR A CA 1
ATOM 553 C C . THR A 1 70 ? 11.780 6.580 -5.531 1.00 97.81 70 THR A C 1
ATOM 555 O O . THR A 1 70 ? 10.962 5.792 -6.015 1.00 97.81 70 THR A O 1
ATOM 558 N N . THR A 1 71 ? 12.054 6.614 -4.231 1.00 97.31 71 THR A N 1
ATOM 559 C CA . THR A 1 71 ? 11.513 5.675 -3.240 1.00 97.31 71 THR A CA 1
ATOM 560 C C . THR A 1 71 ? 10.830 6.411 -2.099 1.00 97.31 71 THR A C 1
ATOM 562 O O . THR A 1 71 ? 11.122 7.576 -1.842 1.00 97.31 71 THR A O 1
ATOM 565 N N . ALA A 1 72 ? 9.969 5.701 -1.378 1.00 94.31 72 ALA A N 1
ATOM 566 C CA . ALA A 1 72 ? 9.438 6.137 -0.094 1.00 94.31 72 ALA A CA 1
ATOM 567 C C . ALA A 1 72 ? 9.521 4.995 0.928 1.00 94.31 72 ALA A C 1
ATOM 569 O O . ALA A 1 72 ? 9.473 3.818 0.564 1.00 94.31 72 ALA A O 1
ATOM 570 N N . GLU A 1 73 ? 9.657 5.356 2.199 1.00 92.25 73 GLU A N 1
ATOM 571 C CA . GLU A 1 73 ? 9.650 4.444 3.346 1.00 92.25 73 GLU A CA 1
ATOM 572 C C . GLU A 1 73 ? 8.319 4.544 4.089 1.00 92.25 73 GLU A C 1
ATOM 574 O O . GLU A 1 73 ? 7.602 5.533 3.940 1.00 92.25 73 GLU A O 1
ATOM 579 N N . LYS A 1 74 ? 8.004 3.536 4.912 1.00 91.56 74 LYS A N 1
ATOM 580 C CA . LYS A 1 74 ? 6.807 3.527 5.776 1.00 91.56 74 LYS A CA 1
ATOM 581 C C . LYS A 1 74 ? 5.519 3.832 5.000 1.00 91.56 74 LYS A C 1
ATOM 583 O O . LYS A 1 74 ? 4.739 4.712 5.356 1.00 91.56 74 LYS A O 1
ATOM 588 N N . THR A 1 75 ? 5.314 3.094 3.914 1.00 94.56 75 THR A N 1
ATOM 589 C CA . THR A 1 75 ? 4.205 3.299 2.981 1.00 94.56 75 THR A CA 1
ATOM 590 C C . THR A 1 75 ? 3.207 2.149 2.986 1.00 94.56 75 THR A C 1
ATOM 592 O O . THR A 1 75 ? 3.500 1.034 3.431 1.00 94.56 75 THR A O 1
ATOM 595 N N . ILE A 1 76 ? 2.025 2.424 2.435 1.00 98.06 76 ILE A N 1
ATOM 596 C CA . ILE A 1 76 ? 1.009 1.422 2.114 1.00 98.06 76 ILE A CA 1
ATOM 597 C C . ILE A 1 76 ? 0.891 1.322 0.590 1.00 98.06 76 ILE A C 1
ATOM 599 O O . ILE A 1 76 ? 0.540 2.293 -0.074 1.00 98.06 76 ILE A O 1
ATOM 603 N N . GLY A 1 77 ? 1.188 0.160 0.018 1.00 98.06 77 GLY A N 1
ATOM 604 C CA . GLY A 1 77 ? 1.038 -0.121 -1.406 1.00 98.06 77 GLY A CA 1
ATOM 605 C C . GLY A 1 77 ? -0.358 -0.627 -1.742 1.00 98.06 77 GLY A C 1
ATOM 606 O O . GLY A 1 77 ? -0.859 -1.523 -1.073 1.00 98.06 77 GLY A O 1
ATOM 607 N N . VAL A 1 78 ? -0.970 -0.095 -2.800 1.00 98.69 78 VAL A N 1
ATOM 608 C CA . VAL A 1 78 ? -2.232 -0.590 -3.365 1.00 98.69 78 VAL A CA 1
ATOM 609 C C . VAL A 1 78 ? -1.975 -1.086 -4.781 1.00 98.69 78 VAL A C 1
ATOM 611 O O . VAL A 1 78 ? -1.455 -0.354 -5.629 1.00 98.69 78 VAL A O 1
ATOM 614 N N . VAL A 1 79 ? -2.369 -2.327 -5.057 1.00 98.56 79 VAL A N 1
ATOM 615 C CA . VAL A 1 79 ? -2.352 -2.870 -6.415 1.00 98.56 79 VAL A CA 1
ATOM 616 C C . VAL A 1 79 ? -3.575 -2.342 -7.164 1.00 98.56 79 VAL A C 1
ATOM 618 O O . VAL A 1 79 ? -4.712 -2.749 -6.926 1.00 98.56 79 VAL A O 1
ATOM 621 N N . SER A 1 80 ? -3.337 -1.403 -8.075 1.00 97.81 80 SER A N 1
ATOM 622 C CA . SER A 1 80 ? -4.369 -0.690 -8.836 1.00 97.81 80 SER A CA 1
ATOM 623 C C . SER A 1 80 ? -5.060 -1.595 -9.858 1.00 97.81 80 SER A C 1
ATOM 625 O O . SER A 1 80 ? -6.248 -1.433 -10.146 1.00 97.81 80 SER A O 1
ATOM 627 N N . ASN A 1 81 ? -4.320 -2.550 -10.424 1.00 96.75 81 ASN A N 1
ATOM 628 C CA . ASN A 1 81 ? -4.779 -3.387 -11.523 1.00 96.75 81 ASN A CA 1
ATOM 629 C C . ASN A 1 81 ? -4.058 -4.748 -11.528 1.00 96.75 81 ASN A C 1
ATOM 631 O O . ASN A 1 81 ? -2.951 -4.884 -11.021 1.00 96.75 81 ASN A O 1
ATOM 635 N N . GLY A 1 82 ? -4.696 -5.764 -12.106 1.00 94.12 82 GLY A N 1
ATOM 636 C CA . GLY A 1 82 ? -4.184 -7.134 -12.173 1.00 94.12 82 GLY A CA 1
ATOM 637 C C . GLY A 1 82 ? -5.295 -8.157 -11.960 1.00 94.12 82 GLY A C 1
ATOM 638 O O . GLY A 1 82 ? -6.136 -7.978 -11.087 1.00 94.12 82 GLY A O 1
ATOM 639 N N . ALA A 1 83 ? -5.300 -9.236 -12.749 1.00 90.62 83 ALA A N 1
ATOM 640 C CA . ALA A 1 83 ? -6.416 -10.191 -12.791 1.00 90.62 83 ALA A CA 1
ATOM 641 C C . ALA A 1 83 ? -6.761 -10.801 -11.419 1.00 90.62 83 ALA A C 1
ATOM 643 O O . ALA A 1 83 ? -7.929 -10.995 -11.105 1.00 90.62 83 ALA A O 1
ATOM 644 N N . VAL A 1 84 ? -5.739 -11.078 -10.603 1.00 94.06 84 VAL A N 1
ATOM 645 C CA . VAL A 1 84 ? -5.887 -11.663 -9.256 1.00 94.06 84 VAL A CA 1
ATOM 646 C C . VAL A 1 84 ? -5.574 -10.652 -8.149 1.00 94.06 84 VAL A C 1
ATOM 648 O O . VAL A 1 84 ? -6.083 -10.768 -7.039 1.00 94.06 84 VAL A O 1
ATOM 651 N N . ALA A 1 85 ? -4.713 -9.678 -8.442 1.00 96.56 85 ALA A N 1
ATOM 652 C CA . ALA A 1 85 ? -4.076 -8.835 -7.437 1.00 96.56 85 ALA A CA 1
ATOM 653 C C . ALA A 1 85 ? -4.793 -7.502 -7.185 1.00 96.56 85 ALA A C 1
ATOM 655 O O . ALA A 1 85 ? -4.479 -6.828 -6.211 1.00 96.56 85 ALA A O 1
ATOM 656 N N . VAL A 1 86 ? -5.717 -7.093 -8.062 1.00 97.75 86 VAL A N 1
ATOM 657 C CA . VAL A 1 86 ? -6.403 -5.801 -7.946 1.00 97.75 86 VAL A CA 1
ATOM 658 C C . VAL A 1 86 ? -7.048 -5.613 -6.572 1.00 97.75 86 VAL A C 1
ATOM 660 O O . VAL A 1 86 ? -7.730 -6.493 -6.047 1.00 97.75 86 VAL A O 1
ATOM 663 N N . GLY A 1 87 ? -6.805 -4.443 -5.988 1.00 97.75 87 GLY A N 1
ATOM 664 C CA . GLY A 1 87 ? -7.315 -4.060 -4.681 1.00 97.75 87 GLY A CA 1
ATOM 665 C C . GLY A 1 87 ? -6.594 -4.694 -3.493 1.00 97.75 87 GLY A C 1
ATOM 666 O O . GLY A 1 87 ? -6.973 -4.402 -2.362 1.00 97.75 87 GLY A O 1
ATOM 667 N N . SER A 1 88 ? -5.563 -5.520 -3.709 1.00 98.44 88 SER A N 1
ATOM 668 C CA . SER A 1 88 ? -4.672 -5.945 -2.626 1.00 98.44 88 SER A CA 1
ATOM 669 C C . SER A 1 88 ? -3.868 -4.768 -2.082 1.00 98.44 88 SER A C 1
ATOM 671 O O . SER A 1 88 ? -3.434 -3.893 -2.839 1.00 98.44 88 SER A O 1
ATOM 673 N N . VAL A 1 89 ? -3.668 -4.772 -0.764 1.00 98.62 89 VAL A N 1
ATOM 674 C CA . VAL A 1 89 ? -2.994 -3.700 -0.028 1.00 98.62 89 VAL A CA 1
ATOM 675 C C . VAL A 1 89 ? -1.870 -4.290 0.818 1.00 98.62 89 VAL A C 1
ATOM 677 O O . VAL A 1 89 ? -2.055 -5.315 1.470 1.00 98.62 89 VAL A O 1
ATOM 680 N N . TYR A 1 90 ? -0.699 -3.659 0.804 1.00 98.31 90 TYR A N 1
ATOM 681 C CA . TYR A 1 90 ? 0.508 -4.160 1.461 1.00 98.31 90 TYR A CA 1
ATOM 682 C C . TYR A 1 90 ? 1.247 -3.059 2.214 1.00 98.31 90 TYR A C 1
ATOM 684 O O . TYR A 1 90 ? 1.200 -1.896 1.832 1.00 98.31 90 TYR A O 1
ATOM 692 N N . VAL A 1 91 ? 1.959 -3.430 3.277 1.00 97.00 91 VAL A N 1
ATOM 693 C CA . VAL A 1 91 ? 2.816 -2.512 4.038 1.00 97.00 91 VAL A CA 1
ATOM 694 C C . VAL A 1 91 ? 4.258 -2.625 3.561 1.00 97.00 91 VAL A C 1
ATOM 696 O O . VAL A 1 91 ? 4.769 -3.728 3.354 1.00 97.00 91 VAL A O 1
ATOM 699 N N . HIS A 1 92 ? 4.923 -1.477 3.445 1.00 95.62 92 HIS A N 1
ATOM 700 C CA . HIS A 1 92 ? 6.340 -1.370 3.122 1.00 95.62 92 HIS A CA 1
ATOM 701 C C . HIS A 1 92 ? 7.035 -0.454 4.125 1.00 95.62 92 HIS A C 1
ATOM 703 O O . HIS A 1 92 ? 6.923 0.768 4.041 1.00 95.62 92 HIS A O 1
ATOM 709 N N . THR A 1 93 ? 7.769 -1.033 5.075 1.00 91.75 93 THR A N 1
ATOM 710 C CA . THR A 1 93 ? 8.609 -0.249 5.987 1.00 91.75 93 THR A CA 1
ATOM 711 C C . THR A 1 93 ? 9.905 0.235 5.327 1.00 91.75 93 THR A C 1
ATOM 713 O O . THR A 1 93 ? 10.192 1.421 5.485 1.00 91.75 93 THR A O 1
ATOM 716 N N . PRO A 1 94 ? 10.650 -0.574 4.538 1.00 91.44 94 PRO A N 1
ATOM 717 C CA . PRO A 1 94 ? 11.863 -0.111 3.870 1.00 91.44 94 PRO A CA 1
ATOM 718 C C . PRO A 1 94 ? 11.556 0.673 2.590 1.00 91.44 94 PRO A C 1
ATOM 720 O O . PRO A 1 94 ? 10.451 0.597 2.040 1.00 91.44 94 PRO A O 1
ATOM 723 N N . ALA A 1 95 ? 12.577 1.360 2.076 1.00 95.31 95 ALA A N 1
ATOM 724 C CA . ALA A 1 95 ? 12.494 2.144 0.851 1.00 95.31 95 ALA A CA 1
ATOM 725 C C . ALA A 1 95 ? 11.992 1.290 -0.322 1.00 95.31 95 ALA A C 1
ATOM 727 O O . ALA A 1 95 ? 12.613 0.300 -0.705 1.00 95.31 95 ALA A O 1
ATOM 728 N N . THR A 1 96 ? 10.852 1.683 -0.885 1.00 97.56 96 THR A N 1
ATOM 729 C CA . THR A 1 96 ? 10.154 0.961 -1.953 1.00 97.56 96 THR A CA 1
ATOM 730 C C . THR A 1 96 ? 9.731 1.933 -3.051 1.00 97.56 96 THR A C 1
ATOM 732 O O . THR A 1 96 ? 9.448 3.104 -2.787 1.00 97.56 96 THR A O 1
ATOM 735 N N . SER A 1 97 ? 9.691 1.459 -4.296 1.00 98.25 97 SER A N 1
ATOM 736 C CA . SER A 1 97 ? 9.137 2.200 -5.434 1.00 98.25 97 SER A CA 1
ATOM 737 C C . SER A 1 97 ? 8.069 1.378 -6.166 1.00 98.25 97 SER A C 1
ATOM 739 O O . SER A 1 97 ? 7.649 0.308 -5.713 1.00 98.25 97 SER A O 1
ATOM 741 N N . VAL A 1 98 ? 7.570 1.897 -7.285 1.00 97.75 98 VAL A N 1
ATOM 742 C CA . VAL A 1 98 ? 6.430 1.331 -8.017 1.00 97.75 98 VAL A CA 1
ATOM 743 C C . VAL A 1 98 ? 6.707 1.237 -9.504 1.00 97.75 98 VAL A C 1
ATOM 745 O O . VAL A 1 98 ? 7.447 2.043 -10.069 1.00 97.75 98 VAL A O 1
ATOM 748 N N . ILE A 1 99 ? 6.051 0.275 -10.146 1.00 95.69 99 ILE A N 1
ATOM 749 C CA . ILE A 1 99 ? 5.944 0.179 -11.594 1.00 95.69 99 ILE A CA 1
ATOM 750 C C . ILE A 1 99 ? 4.471 -0.006 -11.964 1.00 95.69 99 ILE A C 1
ATOM 752 O O . ILE A 1 99 ? 3.849 -0.981 -11.556 1.00 95.69 99 ILE A O 1
ATOM 756 N N . ASP A 1 100 ? 3.973 0.867 -12.840 1.00 92.25 100 ASP A N 1
ATOM 757 C CA . ASP A 1 100 ? 2.692 0.752 -13.548 1.00 92.25 100 ASP A CA 1
ATOM 758 C C . ASP A 1 100 ? 1.464 0.487 -12.648 1.00 92.25 100 ASP A C 1
ATOM 760 O O . ASP A 1 100 ? 0.839 1.419 -12.146 1.00 92.25 100 ASP A O 1
ATOM 764 N N . ASP A 1 101 ? 1.076 -0.781 -12.488 1.00 96.81 101 ASP A N 1
ATOM 765 C CA . ASP A 1 101 ? -0.223 -1.232 -11.982 1.00 96.81 101 ASP A CA 1
ATOM 766 C C . ASP A 1 101 ? -0.337 -1.225 -10.439 1.00 96.81 101 ASP A C 1
ATOM 768 O O . ASP A 1 101 ? -1.206 -1.883 -9.862 1.00 96.81 101 ASP A O 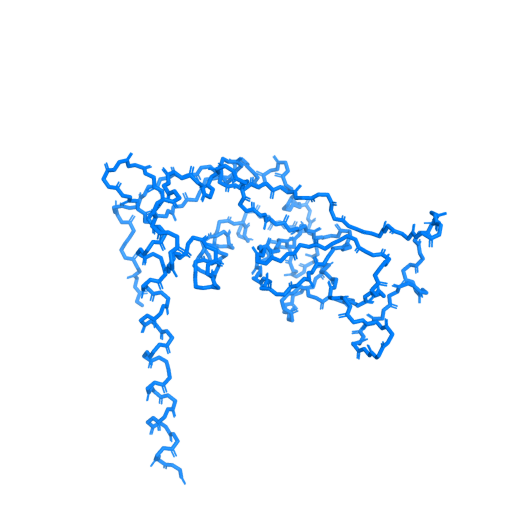1
ATOM 772 N N . SER A 1 102 ? 0.495 -0.443 -9.753 1.00 97.75 102 SER A N 1
ATOM 773 C CA . SER A 1 102 ? 0.413 -0.174 -8.314 1.00 97.75 102 SER A CA 1
ATOM 774 C C . SER A 1 102 ? 0.784 1.275 -7.989 1.00 97.75 102 SER A C 1
ATOM 776 O O . SER A 1 102 ? 1.354 2.004 -8.802 1.00 97.75 102 SER A O 1
ATOM 778 N N . TYR A 1 103 ? 0.451 1.715 -6.780 1.00 98.56 103 TYR A N 1
ATOM 779 C CA . TYR A 1 103 ? 0.937 2.973 -6.216 1.00 98.56 103 TYR A CA 1
ATOM 780 C C . TYR A 1 103 ? 1.146 2.835 -4.708 1.00 98.56 103 TYR A C 1
ATOM 782 O O . TYR A 1 103 ? 0.566 1.950 -4.081 1.00 98.56 103 TYR A O 1
ATOM 790 N N . LEU A 1 104 ? 1.967 3.715 -4.133 1.00 98.19 104 LEU A N 1
ATOM 791 C CA . LEU A 1 104 ? 2.143 3.815 -2.684 1.00 98.19 104 LEU A CA 1
ATOM 792 C C . LEU A 1 104 ? 1.353 4.999 -2.135 1.00 98.19 104 LEU A C 1
ATOM 794 O O . LEU A 1 104 ? 1.099 5.971 -2.850 1.00 98.19 104 LEU A O 1
ATOM 798 N N . LEU A 1 105 ? 0.996 4.890 -0.865 1.00 97.00 105 LEU A N 1
ATOM 799 C CA . LEU A 1 105 ? 0.382 5.914 -0.041 1.00 97.00 105 LEU A CA 1
ATOM 800 C C . LEU A 1 105 ? 1.318 6.260 1.116 1.00 97.00 105 LEU A C 1
ATOM 802 O O . LEU A 1 105 ? 1.892 5.362 1.741 1.00 97.00 105 LEU A O 1
ATOM 806 N N . THR A 1 106 ? 1.439 7.551 1.397 1.00 91.81 106 THR A N 1
ATOM 807 C CA . THR A 1 106 ? 2.130 8.111 2.564 1.00 91.81 106 THR A CA 1
ATOM 808 C C . THR A 1 106 ? 1.154 8.957 3.366 1.00 91.81 106 THR A C 1
ATOM 810 O O . THR A 1 106 ? 0.157 9.438 2.827 1.00 91.81 106 THR A O 1
ATOM 813 N N . PHE A 1 107 ? 1.434 9.153 4.650 1.00 85.75 107 PHE A N 1
ATOM 814 C CA . PHE A 1 107 ? 0.750 10.188 5.418 1.00 85.75 107 PHE A CA 1
ATOM 815 C C . PHE A 1 107 ? 1.266 11.572 4.982 1.00 85.75 107 PHE A C 1
ATOM 817 O O . PHE A 1 107 ? 2.462 11.679 4.696 1.00 85.75 107 PHE A O 1
ATOM 824 N N . PRO A 1 108 ? 0.403 12.601 4.908 1.00 78.06 108 PRO A N 1
ATOM 825 C CA . PRO A 1 108 ? 0.833 13.982 4.715 1.00 78.06 108 PRO A CA 1
ATOM 826 C C . PRO A 1 108 ? 1.861 14.412 5.772 1.00 78.06 108 PRO A C 1
ATOM 828 O O . PRO A 1 108 ? 1.769 14.014 6.939 1.00 78.06 108 PRO A O 1
ATOM 831 N N . ASP A 1 109 ? 2.811 15.263 5.380 1.00 65.31 109 ASP A N 1
ATOM 832 C CA . ASP A 1 109 ? 3.859 15.776 6.276 1.00 65.31 109 ASP A CA 1
ATOM 833 C C . ASP A 1 109 ? 3.283 16.561 7.479 1.00 65.31 109 ASP A C 1
ATOM 835 O O . ASP A 1 109 ? 3.894 16.605 8.551 1.00 65.31 109 ASP A O 1
ATOM 839 N N . ASP A 1 110 ? 2.105 17.173 7.314 1.00 50.94 110 ASP A N 1
ATOM 840 C CA . ASP A 1 110 ? 1.369 17.966 8.307 1.00 50.94 110 ASP A CA 1
ATOM 841 C C . ASP A 1 110 ? 0.348 17.146 9.119 1.00 50.94 110 ASP A C 1
ATOM 843 O O . ASP A 1 110 ? 0.160 17.408 10.308 1.00 50.94 110 ASP A O 1
ATOM 847 N N . ALA A 1 111 ? -0.240 16.091 8.545 1.00 48.34 111 ALA A N 1
ATOM 848 C CA . ALA A 1 111 ? -1.059 15.116 9.278 1.00 48.34 111 ALA A CA 1
ATOM 849 C C . ALA A 1 111 ? -0.253 14.359 10.353 1.00 48.34 111 ALA A C 1
ATOM 851 O O . ALA A 1 111 ? -0.817 13.868 11.332 1.00 48.34 111 ALA A O 1
ATOM 852 N N . ALA A 1 112 ? 1.074 14.313 10.202 1.00 43.88 112 ALA A N 1
ATOM 853 C CA . ALA A 1 112 ? 2.014 13.765 11.176 1.00 43.88 112 ALA A CA 1
ATOM 854 C C . ALA A 1 112 ? 2.380 14.736 12.322 1.00 43.88 112 ALA A C 1
ATOM 856 O O . ALA A 1 112 ? 3.217 14.397 13.161 1.00 43.88 112 ALA A O 1
ATOM 857 N N . VAL A 1 113 ? 1.820 15.953 12.374 1.00 45.34 113 VAL A N 1
ATOM 858 C CA . VAL A 1 113 ? 2.267 16.986 13.319 1.00 45.34 113 VAL A CA 1
ATOM 859 C C . VAL A 1 113 ? 1.094 17.776 13.896 1.00 45.34 113 VAL A C 1
ATOM 861 O O . VAL A 1 113 ? 0.749 18.846 13.405 1.00 45.34 113 VAL A O 1
ATOM 864 N N . GLN A 1 114 ? 0.536 17.301 15.012 1.00 43.16 114 GLN A N 1
ATOM 865 C CA . GLN A 1 114 ? -0.222 18.177 15.919 1.00 43.16 114 GLN A CA 1
ATOM 866 C C . GLN A 1 114 ? 0.485 18.445 17.253 1.00 43.16 114 GLN A 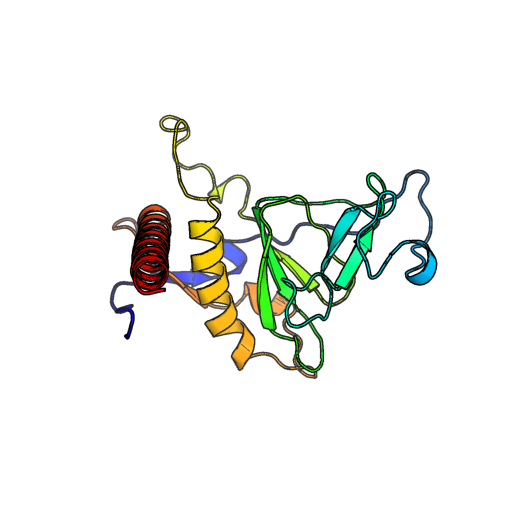C 1
ATOM 868 O O . GLN A 1 114 ? 0.196 19.462 17.875 1.00 43.16 114 GLN A O 1
ATOM 873 N N . ASP A 1 115 ? 1.488 17.655 17.655 1.00 44.16 115 ASP A N 1
ATOM 874 C CA . ASP A 1 115 ? 2.317 18.008 18.814 1.00 44.16 115 ASP A CA 1
ATOM 875 C C . ASP A 1 115 ? 3.727 17.391 18.746 1.00 44.16 115 ASP A C 1
ATOM 877 O O . ASP A 1 115 ? 3.950 16.227 19.066 1.00 44.16 115 ASP A O 1
ATOM 881 N N . ARG A 1 116 ? 4.711 18.199 18.330 1.00 49.25 116 ARG A N 1
ATOM 882 C CA . ARG A 1 116 ? 6.140 17.835 18.286 1.00 49.25 116 ARG A CA 1
ATOM 883 C C . ARG A 1 116 ? 6.852 17.968 19.643 1.00 49.25 116 ARG A C 1
ATOM 885 O O . ARG A 1 116 ? 8.059 17.771 19.711 1.00 49.25 116 ARG A O 1
ATOM 892 N N . SER A 1 117 ? 6.154 18.298 20.729 1.00 42.94 117 SER A N 1
ATOM 893 C CA . SER A 1 117 ? 6.773 18.375 22.063 1.00 42.94 117 SER A CA 1
ATOM 894 C C . SER A 1 117 ? 6.860 17.021 22.788 1.00 42.94 117 SER A C 1
ATOM 896 O O . SER A 1 117 ? 7.430 16.956 23.875 1.00 42.94 117 SER A O 1
ATOM 898 N N . LYS A 1 118 ? 6.355 15.935 22.177 1.00 42.31 118 LYS A N 1
ATOM 899 C CA . LYS A 1 118 ? 6.309 14.570 22.749 1.00 42.31 118 LYS A CA 1
ATOM 900 C C . LYS A 1 118 ? 7.031 13.507 21.902 1.00 42.31 118 LYS A C 1
ATOM 902 O O . LYS A 1 118 ? 6.695 12.332 21.955 1.00 42.31 118 LYS A O 1
ATOM 907 N N . ILE A 1 119 ? 8.007 13.944 21.103 1.00 48.03 119 ILE A N 1
ATOM 908 C CA . ILE A 1 119 ? 8.615 13.206 19.976 1.00 48.03 119 ILE A CA 1
ATOM 909 C C . ILE A 1 119 ? 9.313 11.888 20.335 1.00 48.03 119 ILE A C 1
ATOM 911 O O . ILE A 1 119 ? 9.547 11.093 19.427 1.00 48.03 119 ILE A O 1
ATOM 915 N N . ASP A 1 120 ? 9.643 11.616 21.594 1.00 37.91 120 ASP A N 1
ATOM 916 C CA . ASP A 1 120 ? 10.598 10.542 21.867 1.00 37.91 120 ASP A CA 1
ATOM 917 C C . ASP A 1 120 ? 10.071 9.116 21.575 1.00 37.91 120 ASP A C 1
ATOM 919 O O . ASP A 1 120 ? 10.902 8.245 21.339 1.00 37.91 120 ASP A O 1
ATOM 923 N N . GLU A 1 121 ? 8.754 8.849 21.469 1.00 48.53 121 GLU A N 1
ATOM 924 C CA . GLU A 1 121 ? 8.235 7.469 21.268 1.00 48.53 121 GLU A CA 1
ATOM 925 C C . GLU A 1 121 ? 6.859 7.319 20.536 1.00 48.53 121 GLU A C 1
ATOM 927 O O . GLU A 1 121 ? 6.104 6.409 20.867 1.00 48.53 121 GLU A O 1
ATOM 932 N N . GLU A 1 122 ? 6.466 8.144 19.545 1.00 53.56 122 GLU A N 1
ATOM 933 C CA . GLU A 1 122 ? 5.053 8.134 19.060 1.00 53.56 122 GLU A CA 1
ATOM 934 C C . GLU A 1 122 ? 4.700 7.293 17.789 1.00 53.56 122 GLU A C 1
ATOM 936 O O . GLU A 1 122 ? 5.474 7.228 16.824 1.00 53.56 122 GLU A O 1
ATOM 941 N N . PRO A 1 123 ? 3.487 6.682 17.726 1.00 50.44 123 PRO A N 1
ATOM 942 C CA . PRO A 1 123 ? 3.154 5.496 16.924 1.00 50.44 123 PRO A CA 1
ATOM 943 C C . PRO A 1 123 ? 2.601 5.718 15.508 1.00 50.44 123 PRO A C 1
ATOM 945 O O . PRO A 1 123 ? 2.418 4.735 14.785 1.00 50.44 123 PRO A O 1
ATOM 948 N N . GLY A 1 124 ? 2.323 6.954 15.081 1.00 50.66 124 GLY A N 1
ATOM 949 C CA . GLY A 1 124 ? 1.574 7.260 13.842 1.00 50.66 124 GLY A CA 1
ATOM 950 C C . GLY A 1 124 ? 2.190 6.751 12.526 1.00 50.66 124 GLY A C 1
ATOM 951 O O . GLY A 1 124 ? 1.509 6.670 11.510 1.00 50.66 124 GLY A O 1
ATOM 952 N N . LEU A 1 125 ? 3.462 6.349 12.549 1.00 65.00 125 LEU A N 1
ATOM 953 C CA . LEU A 1 125 ? 4.201 5.769 11.418 1.00 65.00 125 LEU A CA 1
ATOM 954 C C . LEU A 1 125 ? 4.863 4.427 11.779 1.00 65.00 125 LEU A C 1
ATOM 956 O O . LEU A 1 125 ? 5.836 4.007 11.146 1.00 65.00 125 LEU A O 1
ATOM 960 N N . THR A 1 126 ? 4.378 3.761 12.825 1.00 85.38 126 THR A N 1
ATOM 961 C CA . THR A 1 126 ? 4.844 2.416 13.180 1.00 85.38 126 THR A CA 1
ATOM 962 C C . THR A 1 126 ? 4.361 1.390 12.164 1.00 85.38 126 THR A C 1
ATOM 964 O O . THR A 1 126 ? 3.340 1.573 11.495 1.00 85.38 126 THR A O 1
ATOM 967 N N . GLU A 1 127 ? 5.087 0.278 12.054 1.00 89.56 127 GLU A N 1
ATOM 968 C CA . GLU A 1 127 ? 4.653 -0.850 11.229 1.00 89.56 127 GLU A CA 1
ATOM 969 C C . GLU A 1 127 ? 3.264 -1.342 11.663 1.00 89.56 127 GLU A C 1
ATOM 971 O O . GLU A 1 127 ? 2.432 -1.689 10.830 1.00 89.56 127 GLU A O 1
ATOM 976 N N . GLU A 1 128 ? 2.986 -1.317 12.964 1.00 92.00 128 GLU A N 1
ATOM 977 C CA . GLU A 1 128 ? 1.709 -1.688 13.559 1.00 92.00 128 GLU A CA 1
ATOM 978 C C . GLU A 1 128 ? 0.547 -0.836 13.047 1.00 92.00 128 GLU A C 1
ATOM 980 O O . GLU A 1 128 ? -0.472 -1.387 12.622 1.00 92.00 128 GLU A O 1
ATOM 985 N N . VAL A 1 129 ? 0.702 0.492 13.042 1.00 92.25 129 VAL A N 1
ATOM 986 C CA . VAL A 1 129 ? -0.323 1.398 12.506 1.00 92.25 129 VAL A CA 1
ATOM 987 C C . VAL A 1 129 ? -0.509 1.163 11.011 1.00 92.25 129 VAL A C 1
ATOM 989 O O . VAL A 1 129 ? -1.643 1.009 10.556 1.00 92.25 129 VAL A O 1
ATOM 992 N N . LEU A 1 130 ? 0.586 1.042 10.253 1.00 93.75 130 LEU A N 1
ATOM 993 C CA . LEU A 1 130 ? 0.523 0.751 8.819 1.00 93.75 130 LEU A CA 1
ATOM 994 C C . LEU A 1 130 ? -0.225 -0.560 8.538 1.00 93.75 130 LEU A C 1
ATOM 996 O O . LEU A 1 130 ? -1.064 -0.601 7.641 1.00 93.75 130 LEU A O 1
ATOM 1000 N N . LEU A 1 131 ? 0.025 -1.619 9.315 1.00 96.00 131 LEU A N 1
ATOM 1001 C CA . LEU A 1 131 ? -0.643 -2.919 9.175 1.00 96.00 131 LEU A CA 1
ATOM 1002 C C . LEU A 1 131 ? -2.133 -2.842 9.489 1.00 96.00 131 LEU A C 1
ATOM 1004 O O . LEU A 1 131 ? -2.945 -3.433 8.768 1.00 96.00 131 LEU A O 1
ATOM 1008 N N . PHE A 1 132 ? -2.501 -2.119 10.546 1.00 95.88 132 PHE A N 1
ATOM 1009 C CA . PHE A 1 132 ? -3.900 -1.914 10.893 1.00 95.88 132 PHE A CA 1
ATOM 1010 C C . PHE A 1 132 ? -4.635 -1.206 9.752 1.00 95.88 132 PHE A C 1
ATOM 1012 O O . PHE A 1 132 ? -5.626 -1.716 9.227 1.00 95.88 132 PHE A O 1
ATOM 1019 N N . VAL A 1 133 ? -4.106 -0.061 9.323 1.00 95.88 133 VAL A N 1
ATOM 1020 C CA . VAL A 1 133 ? -4.696 0.772 8.274 1.00 95.88 133 VAL A CA 1
ATOM 1021 C C . VAL A 1 133 ? -4.751 0.026 6.942 1.00 95.88 133 VAL A C 1
ATOM 1023 O O . VAL A 1 133 ? -5.792 0.039 6.289 1.00 95.88 133 VAL A O 1
ATOM 1026 N N . ALA A 1 134 ? -3.681 -0.671 6.549 1.00 97.31 134 ALA A N 1
ATOM 1027 C CA . ALA A 1 134 ? -3.654 -1.477 5.329 1.00 97.31 134 ALA A CA 1
ATOM 1028 C C . ALA A 1 134 ? -4.755 -2.548 5.330 1.00 97.31 134 ALA A C 1
ATOM 1030 O O . ALA A 1 134 ? -5.417 -2.745 4.313 1.00 97.31 134 ALA A O 1
ATOM 1031 N N . THR A 1 135 ? -5.009 -3.178 6.482 1.00 97.12 135 THR A N 1
ATOM 1032 C CA . THR A 1 135 ? -6.088 -4.165 6.639 1.00 97.12 135 THR A CA 1
ATOM 1033 C C . THR A 1 135 ? -7.465 -3.531 6.425 1.00 97.12 135 THR A C 1
ATOM 1035 O O . THR A 1 135 ? -8.306 -4.095 5.723 1.00 97.12 135 THR A O 1
ATOM 1038 N N . VAL A 1 136 ? -7.707 -2.349 7.004 1.00 97.56 136 VAL A N 1
ATOM 1039 C CA . VAL A 1 136 ? -8.972 -1.617 6.818 1.00 97.56 136 VAL A CA 1
ATOM 1040 C C . VAL A 1 136 ? -9.143 -1.167 5.365 1.00 97.56 136 VAL A C 1
ATOM 1042 O O . VAL A 1 136 ? -10.220 -1.337 4.792 1.00 97.56 136 VAL A O 1
ATOM 1045 N N . LEU A 1 137 ? -8.086 -0.630 4.751 1.00 98.44 137 LEU A N 1
ATOM 1046 C CA . LEU A 1 137 ? -8.088 -0.228 3.346 1.00 98.44 137 LEU A CA 1
ATOM 1047 C C . LEU A 1 137 ? -8.396 -1.417 2.434 1.00 98.44 137 LEU A C 1
ATOM 1049 O O . LEU A 1 137 ? -9.282 -1.306 1.590 1.00 98.44 137 LEU A O 1
ATOM 1053 N N . GLU A 1 138 ? -7.732 -2.563 2.614 1.00 98.38 138 GLU A N 1
ATOM 1054 C CA . GLU A 1 138 ? -7.984 -3.753 1.790 1.00 98.38 138 GLU A CA 1
ATOM 1055 C C . GLU A 1 138 ? -9.439 -4.216 1.901 1.00 98.38 138 GLU A C 1
ATOM 1057 O O . GLU A 1 138 ? -10.067 -4.521 0.886 1.00 98.38 138 GLU A O 1
ATOM 1062 N N . ALA A 1 139 ? -10.000 -4.212 3.115 1.00 97.50 139 ALA A N 1
ATOM 1063 C CA . ALA A 1 139 ? -11.384 -4.608 3.358 1.00 97.50 139 ALA A CA 1
ATOM 1064 C C . ALA A 1 139 ? -12.407 -3.723 2.620 1.00 97.50 139 ALA A C 1
ATOM 1066 O O . ALA A 1 139 ? -13.491 -4.199 2.280 1.00 97.50 139 ALA A O 1
ATOM 1067 N N . VAL A 1 140 ? -12.070 -2.458 2.345 1.00 98.06 140 VAL A N 1
ATOM 1068 C CA . VAL A 1 140 ? -12.913 -1.533 1.570 1.00 98.06 140 VAL A CA 1
ATOM 1069 C C . VAL A 1 140 ? -12.624 -1.619 0.072 1.00 98.06 140 VAL A C 1
ATOM 1071 O O . VAL A 1 140 ? -13.558 -1.677 -0.727 1.00 98.06 140 VAL A O 1
ATOM 1074 N N . ILE A 1 141 ? -11.350 -1.646 -0.321 1.00 98.25 141 ILE A N 1
ATOM 1075 C CA . ILE A 1 141 ? -10.914 -1.573 -1.720 1.00 98.25 141 ILE A CA 1
ATOM 1076 C C . ILE A 1 141 ? -11.195 -2.899 -2.435 1.00 98.25 141 ILE A C 1
ATOM 1078 O O . ILE A 1 141 ? -11.871 -2.929 -3.464 1.00 98.25 141 ILE A O 1
ATOM 1082 N N . ARG A 1 142 ? -10.711 -4.019 -1.898 1.00 96.25 142 ARG A N 1
ATOM 1083 C CA . ARG A 1 142 ? -10.720 -5.307 -2.597 1.00 96.25 142 ARG A CA 1
ATOM 1084 C C . ARG A 1 142 ? -12.098 -5.782 -3.087 1.00 96.25 142 ARG A C 1
ATOM 1086 O O . ARG A 1 142 ? -12.154 -6.278 -4.208 1.00 96.25 142 ARG A O 1
ATOM 1093 N N . PRO A 1 143 ? -13.214 -5.633 -2.343 1.00 97.50 143 PRO A N 1
ATOM 1094 C CA . PRO A 1 143 ? -14.534 -6.021 -2.850 1.00 97.50 143 PRO A CA 1
ATOM 1095 C C . PRO A 1 143 ? -15.156 -5.027 -3.850 1.00 97.50 143 PRO A C 1
ATOM 1097 O O . PRO A 1 143 ? -16.133 -5.378 -4.507 1.00 97.50 143 PRO A O 1
ATOM 1100 N N . ARG A 1 144 ? -14.644 -3.792 -3.962 1.00 97.44 144 ARG A N 1
ATOM 1101 C CA . ARG A 1 144 ? -15.211 -2.731 -4.826 1.00 97.44 144 ARG A CA 1
ATOM 1102 C C . ARG A 1 144 ? -14.578 -2.668 -6.214 1.00 97.44 144 ARG A C 1
ATOM 1104 O O . ARG A 1 144 ? -15.203 -2.186 -7.162 1.00 97.44 144 ARG A O 1
ATOM 1111 N N . TYR A 1 145 ? -13.340 -3.128 -6.331 1.00 98.00 145 TYR A N 1
ATOM 1112 C CA . TYR A 1 145 ? -12.542 -3.003 -7.544 1.00 98.00 145 TYR A CA 1
ATOM 1113 C C . TYR A 1 145 ? -12.251 -4.366 -8.171 1.00 98.00 145 TYR A C 1
ATOM 1115 O O . TYR A 1 145 ? -12.265 -5.404 -7.518 1.00 98.00 145 TYR A O 1
ATOM 1123 N N . SER A 1 146 ? -12.020 -4.357 -9.477 1.00 97.00 146 SER A N 1
ATOM 1124 C CA . SER A 1 146 ? -11.782 -5.545 -10.293 1.00 97.00 146 SER A CA 1
ATOM 1125 C C . SER A 1 146 ? -10.826 -5.211 -11.437 1.00 97.00 146 SER A C 1
ATOM 1127 O O . SER A 1 146 ? -10.418 -4.063 -11.605 1.00 97.00 146 SER A O 1
ATOM 1129 N N . TYR A 1 147 ? -10.463 -6.205 -12.247 1.00 94.69 147 TYR A N 1
ATOM 1130 C CA . TYR A 1 147 ? -9.605 -5.980 -13.412 1.00 94.69 147 TYR A CA 1
ATOM 1131 C C . TYR A 1 147 ? -10.187 -4.919 -14.367 1.00 94.69 147 TYR A C 1
ATOM 1133 O O . TYR A 1 147 ? -9.479 -4.006 -14.794 1.00 94.69 147 TYR A O 1
ATOM 1141 N N . ASP A 1 148 ? -11.497 -4.984 -14.620 1.00 95.69 148 ASP A N 1
ATOM 1142 C CA . ASP A 1 148 ? -12.207 -4.015 -15.462 1.00 95.69 148 ASP A CA 1
ATOM 1143 C C . ASP A 1 148 ? -12.459 -2.689 -14.724 1.00 95.69 148 ASP A C 1
ATOM 1145 O O . ASP A 1 148 ? -12.392 -1.608 -15.315 1.00 95.69 148 ASP A O 1
ATOM 1149 N N . ASN A 1 149 ? -12.703 -2.751 -13.410 1.00 96.94 149 ASN A N 1
ATOM 1150 C CA . ASN A 1 149 ? -12.869 -1.583 -12.548 1.00 96.94 149 ASN A CA 1
ATOM 1151 C C . ASN A 1 149 ? -11.636 -1.367 -11.662 1.00 96.94 149 ASN A C 1
ATOM 1153 O O . ASN A 1 149 ? -11.656 -1.675 -10.473 1.00 96.94 149 ASN A O 1
ATOM 1157 N N . LYS A 1 150 ? -10.572 -0.810 -12.241 1.00 98.06 150 LYS A N 1
ATOM 1158 C CA . LYS A 1 150 ? -9.286 -0.595 -11.558 1.00 98.06 150 LYS A CA 1
ATOM 1159 C C . LYS A 1 150 ? -9.409 0.254 -10.287 1.00 98.06 150 LYS A C 1
ATOM 1161 O O . LYS A 1 150 ? -10.098 1.285 -10.294 1.00 98.06 150 LYS A O 1
ATOM 1166 N N . ALA A 1 151 ? -8.651 -0.125 -9.261 1.00 98.25 151 ALA A N 1
ATOM 1167 C CA . ALA A 1 151 ? -8.502 0.568 -7.982 1.00 98.25 151 ALA A CA 1
ATOM 1168 C C . ALA A 1 151 ? -7.544 1.764 -8.096 1.00 98.25 151 ALA A C 1
ATOM 1170 O O . ALA A 1 151 ? -6.537 1.834 -7.406 1.00 98.25 151 ALA A O 1
ATOM 1171 N N . VAL A 1 152 ? -7.816 2.700 -9.007 1.00 98.25 152 VAL A N 1
ATOM 1172 C CA . VAL A 1 152 ? -6.953 3.875 -9.219 1.00 98.25 152 VAL A CA 1
ATOM 1173 C C . VAL A 1 152 ? -7.107 4.902 -8.096 1.00 98.25 152 VAL A C 1
ATOM 1175 O O . VAL A 1 152 ? -8.196 5.085 -7.554 1.00 98.25 152 VAL A O 1
ATOM 1178 N N . TRP A 1 153 ? -6.040 5.656 -7.813 1.00 98.12 153 TRP A N 1
ATOM 1179 C CA . TRP A 1 153 ? -6.019 6.665 -6.744 1.00 98.12 153 TRP A CA 1
ATOM 1180 C C . TRP A 1 153 ? -7.157 7.690 -6.807 1.00 98.12 153 TRP A C 1
ATOM 1182 O O . TRP A 1 153 ? -7.726 8.036 -5.776 1.00 98.12 153 TRP A O 1
ATOM 1192 N N . SER A 1 154 ? -7.546 8.144 -8.002 1.00 98.12 154 SER A N 1
ATOM 1193 C CA . SER A 1 154 ? -8.652 9.101 -8.152 1.00 98.12 154 SER A CA 1
ATOM 1194 C C . SER A 1 154 ? -9.994 8.560 -7.650 1.00 98.12 154 SER A C 1
ATOM 1196 O O . SER A 1 154 ? -10.858 9.353 -7.297 1.00 98.12 154 SER A O 1
ATOM 1198 N N . LYS A 1 155 ? -10.162 7.233 -7.591 1.00 98.50 155 LYS A N 1
ATOM 1199 C CA . LYS A 1 155 ? -11.329 6.577 -6.993 1.00 98.50 155 LYS A CA 1
ATOM 1200 C C . LYS A 1 155 ? -11.074 6.229 -5.529 1.00 98.50 155 LYS A C 1
ATOM 1202 O O . LYS A 1 155 ? -11.852 6.629 -4.675 1.00 98.50 155 LYS A O 1
ATOM 1207 N N . VAL A 1 156 ? -9.943 5.580 -5.232 1.00 98.62 156 VAL A N 1
ATOM 1208 C CA . VAL A 1 156 ? -9.603 5.128 -3.870 1.00 98.62 156 VAL A CA 1
ATOM 1209 C C . VAL A 1 156 ? -9.517 6.289 -2.875 1.00 98.62 156 VAL A C 1
ATOM 1211 O O . VAL A 1 156 ? -9.987 6.157 -1.755 1.00 98.62 156 VAL A O 1
ATOM 1214 N N . SER A 1 157 ? -9.015 7.457 -3.283 1.00 98.44 157 SER A N 1
ATOM 1215 C CA . SER A 1 157 ? -9.005 8.674 -2.449 1.00 98.44 157 SER A CA 1
ATOM 1216 C C . SER A 1 157 ? -10.399 9.190 -2.070 1.00 98.44 157 SER A C 1
ATOM 1218 O O . SER A 1 157 ? -10.529 9.975 -1.133 1.00 98.44 157 SER A O 1
ATOM 1220 N N . GLN A 1 158 ? -11.444 8.785 -2.794 1.00 98.44 158 GLN A N 1
ATOM 1221 C CA . GLN A 1 158 ? -12.829 9.154 -2.499 1.00 98.44 158 GLN A CA 1
ATOM 1222 C C . GLN A 1 158 ? -13.536 8.131 -1.609 1.00 98.44 158 GLN A C 1
ATOM 1224 O O . GLN A 1 158 ? -14.664 8.380 -1.194 1.00 98.44 158 GLN A O 1
ATOM 1229 N N . GLU A 1 159 ? -12.891 7.002 -1.317 1.00 98.44 159 GLU A N 1
ATOM 1230 C CA . GLU A 1 159 ? -13.442 5.989 -0.427 1.00 98.44 159 GLU A CA 1
ATOM 1231 C C . GLU A 1 159 ? -13.452 6.473 1.023 1.00 98.44 159 GLU A C 1
ATOM 1233 O O . GLU A 1 159 ? -12.619 7.280 1.445 1.00 98.44 159 GLU A O 1
ATOM 1238 N N . THR A 1 160 ? -14.386 5.923 1.792 1.00 98.19 160 THR A N 1
ATOM 1239 C CA . THR A 1 160 ? -14.488 6.125 3.237 1.00 98.19 160 THR A CA 1
ATOM 1240 C C . THR A 1 160 ? -14.093 4.839 3.948 1.00 98.19 160 THR A C 1
ATOM 1242 O O . THR A 1 160 ? -14.602 3.762 3.628 1.00 98.19 160 THR A O 1
ATOM 1245 N N . ILE A 1 161 ? -13.204 4.956 4.929 1.00 97.31 161 ILE A N 1
ATOM 1246 C CA . ILE A 1 161 ? -12.794 3.871 5.822 1.00 97.31 161 ILE A CA 1
ATOM 1247 C C . ILE A 1 161 ? -13.240 4.156 7.254 1.00 97.31 161 ILE A C 1
ATOM 1249 O O . ILE A 1 161 ? -13.457 5.308 7.624 1.00 97.31 161 ILE A O 1
ATOM 1253 N N . LYS A 1 162 ? -13.362 3.100 8.066 1.00 96.94 162 LYS A N 1
ATOM 1254 C CA . LYS A 1 162 ? -13.633 3.221 9.503 1.00 96.94 162 LYS A CA 1
ATOM 1255 C C . LYS A 1 162 ? -12.376 2.958 10.309 1.00 96.94 162 LYS A C 1
ATOM 1257 O O . LYS A 1 162 ? -11.748 1.923 10.103 1.00 96.94 162 LYS A O 1
ATOM 1262 N N . LEU A 1 163 ? -12.049 3.846 11.241 1.00 95.69 163 LEU A N 1
ATOM 1263 C CA . LEU A 1 163 ? -10.902 3.704 12.142 1.00 95.69 163 LEU A CA 1
ATOM 1264 C C . LEU A 1 163 ? -11.315 4.012 13.591 1.00 95.69 163 LEU A C 1
ATOM 1266 O O . LEU A 1 163 ? -12.262 4.775 13.797 1.00 95.69 163 LEU A O 1
ATOM 1270 N N . PRO A 1 164 ? -10.608 3.465 14.599 1.00 94.12 164 PRO A N 1
ATOM 1271 C CA . PRO A 1 164 ? -10.679 3.982 15.965 1.00 94.12 164 PRO A CA 1
ATOM 1272 C C . PRO A 1 164 ? -10.504 5.505 15.976 1.00 94.12 164 PRO A C 1
ATOM 1274 O O . PRO A 1 164 ? -9.708 6.032 15.198 1.00 94.12 164 PRO A O 1
ATOM 1277 N N . GLN A 1 165 ? -11.257 6.204 16.823 1.00 92.12 165 GLN A N 1
ATOM 1278 C CA . GLN A 1 165 ? -11.320 7.665 16.841 1.00 92.12 165 GLN A CA 1
ATOM 1279 C C . GLN A 1 165 ? -11.162 8.185 18.271 1.00 92.12 165 GLN A C 1
ATOM 1281 O O . GLN A 1 165 ? -11.709 7.598 19.207 1.00 92.12 165 GLN A O 1
ATOM 1286 N N . THR A 1 166 ? -10.422 9.281 18.433 1.00 89.25 166 THR A N 1
ATOM 1287 C CA . THR A 1 166 ? -10.271 9.973 19.717 1.00 89.25 166 THR A CA 1
ATOM 1288 C C . THR A 1 166 ? -11.549 10.755 20.063 1.00 89.25 166 THR A C 1
ATOM 1290 O O . THR A 1 166 ? -12.390 10.989 19.188 1.00 89.25 166 THR A O 1
ATOM 1293 N N . PRO A 1 167 ? -11.726 11.222 21.313 1.00 89.94 167 PRO A N 1
ATOM 1294 C CA . PRO A 1 167 ? -12.846 12.099 21.668 1.00 89.94 167 PRO A CA 1
ATOM 1295 C C . PRO A 1 167 ? -12.947 13.378 20.816 1.00 89.94 167 PRO A C 1
ATOM 1297 O O . PRO A 1 167 ? -14.039 13.915 20.641 1.00 89.94 167 PRO A O 1
ATOM 1300 N N . GLU A 1 168 ? -11.828 13.852 20.263 1.00 88.12 168 GLU A N 1
ATOM 1301 C CA . GLU A 1 168 ? -11.725 15.038 19.398 1.00 88.12 168 GLU A CA 1
ATOM 1302 C C . GLU A 1 168 ? -12.123 14.759 17.946 1.00 88.12 168 GLU A C 1
ATOM 1304 O O . GLU A 1 168 ? -12.205 15.675 17.128 1.00 88.12 168 GLU A O 1
ATOM 1309 N N . GLY A 1 169 ? -12.384 13.500 17.611 1.00 88.00 169 GLY A N 1
ATOM 1310 C CA . GLY A 1 169 ? -12.855 13.123 16.296 1.00 88.00 169 GLY A CA 1
ATOM 1311 C C . GLY A 1 169 ? -11.745 12.831 15.279 1.00 88.00 169 GLY A C 1
ATOM 1312 O O . GLY A 1 169 ? -12.038 12.715 14.088 1.00 88.00 169 GLY A O 1
ATOM 1313 N N . THR A 1 170 ? -10.492 12.675 15.701 1.00 88.12 170 THR A N 1
ATOM 1314 C CA . THR A 1 170 ? -9.370 12.306 14.820 1.00 88.12 170 THR A CA 1
ATOM 1315 C C . THR A 1 170 ? -9.054 10.810 14.932 1.00 88.12 170 THR A C 1
ATOM 1317 O O . THR A 1 170 ? -9.489 10.173 15.892 1.00 88.12 170 THR A O 1
ATOM 1320 N N . PRO A 1 171 ? -8.353 10.191 13.963 1.00 90.50 171 PRO A N 1
ATOM 1321 C CA . PRO A 1 171 ? -7.995 8.781 14.081 1.00 90.50 171 PRO A CA 1
ATOM 1322 C C . PRO A 1 171 ? -7.099 8.520 15.301 1.00 90.50 171 PRO A C 1
ATOM 1324 O O . PRO A 1 171 ? -6.110 9.216 15.520 1.00 90.50 171 PRO A O 1
ATOM 1327 N N . ASP A 1 172 ? -7.423 7.485 16.071 1.00 91.25 172 ASP A N 1
ATOM 1328 C CA . ASP A 1 172 ? -6.670 7.084 17.261 1.00 91.25 172 ASP A CA 1
ATOM 1329 C C . ASP A 1 172 ? -5.541 6.112 16.884 1.00 91.25 172 ASP A C 1
ATOM 1331 O O . ASP A 1 172 ? -5.700 4.884 16.873 1.00 91.25 172 ASP A O 1
ATOM 1335 N N . TRP A 1 173 ? -4.392 6.678 16.510 1.00 88.81 173 TRP A N 1
ATOM 1336 C CA . TRP A 1 173 ? -3.214 5.918 16.083 1.00 88.81 173 TRP A CA 1
ATOM 1337 C C . TRP A 1 173 ? -2.630 5.043 17.197 1.00 88.81 173 TRP A C 1
ATOM 1339 O O . TRP A 1 173 ? -2.173 3.933 16.916 1.00 88.81 173 TRP A O 1
ATOM 1349 N N . GLN A 1 174 ? -2.686 5.495 18.454 1.00 86.81 174 GLN A N 1
ATOM 1350 C CA . GLN A 1 174 ? -2.193 4.727 19.598 1.00 86.81 174 GLN A CA 1
ATOM 1351 C C . GLN A 1 174 ? -3.043 3.473 19.814 1.00 86.81 174 GLN A C 1
ATOM 1353 O O . GLN A 1 174 ? -2.499 2.377 19.943 1.00 86.81 174 GLN A O 1
ATOM 1358 N N . ALA A 1 175 ? -4.373 3.592 19.762 1.00 89.88 175 ALA A N 1
ATOM 1359 C CA . ALA A 1 175 ? -5.255 2.436 19.875 1.00 89.88 175 ALA A CA 1
ATOM 1360 C C . ALA A 1 175 ? -5.009 1.409 18.756 1.00 89.88 175 ALA A C 1
ATOM 1362 O O . ALA A 1 175 ? -5.032 0.199 19.006 1.00 89.88 175 ALA A O 1
ATOM 1363 N N . MET A 1 176 ? -4.745 1.870 17.526 1.00 91.56 176 MET A N 1
ATOM 1364 C CA . MET A 1 176 ? -4.383 0.997 16.400 1.00 91.56 176 MET A CA 1
ATOM 1365 C C . MET A 1 176 ? -3.044 0.285 16.637 1.00 91.56 176 MET A C 1
ATOM 1367 O O . MET A 1 176 ? -2.961 -0.934 16.448 1.00 91.56 176 MET A O 1
ATOM 1371 N N . HIS A 1 177 ? -2.025 1.018 17.094 1.00 90.62 177 HIS A N 1
ATOM 1372 C CA . HIS A 1 177 ? -0.718 0.468 17.451 1.00 90.62 177 HIS A CA 1
ATOM 1373 C C . HIS A 1 177 ? -0.842 -0.613 18.533 1.00 90.62 177 HIS A C 1
ATOM 1375 O O . HIS A 1 177 ? -0.469 -1.770 18.314 1.00 90.62 177 HIS A O 1
ATOM 1381 N N . ASP A 1 178 ? -1.444 -0.267 19.673 1.00 90.06 178 ASP A N 1
ATOM 1382 C CA . ASP A 1 178 ? -1.606 -1.150 20.830 1.00 90.06 178 ASP A CA 1
ATOM 1383 C C . ASP A 1 178 ? -2.379 -2.416 20.472 1.00 90.06 178 ASP A C 1
ATOM 1385 O O . ASP A 1 178 ? -2.046 -3.521 20.921 1.00 90.06 178 ASP A O 1
ATOM 1389 N N . PHE A 1 179 ? -3.403 -2.277 19.626 1.00 92.38 179 PHE A N 1
ATOM 1390 C CA . PHE A 1 179 ? -4.169 -3.409 19.133 1.00 92.38 179 PHE A CA 1
ATOM 1391 C C . PHE A 1 179 ? -3.272 -4.405 18.392 1.00 92.38 179 PHE A C 1
ATOM 1393 O O . PHE A 1 179 ? -3.302 -5.601 18.707 1.00 92.38 179 PHE A O 1
ATOM 1400 N N . VAL A 1 180 ? -2.464 -3.945 17.432 1.00 92.94 180 VAL A N 1
ATOM 1401 C CA . VAL A 1 180 ? -1.586 -4.829 16.650 1.00 92.94 180 VAL A CA 1
ATOM 1402 C C . VAL A 1 180 ? -0.448 -5.379 17.512 1.00 92.94 180 VAL A C 1
ATOM 1404 O O . VAL A 1 180 ? -0.206 -6.588 17.467 1.00 92.94 180 VAL A O 1
ATOM 1407 N N . CYS A 1 181 ? 0.169 -4.566 18.373 1.00 91.38 181 CYS A N 1
ATOM 1408 C CA . CYS A 1 181 ? 1.180 -5.000 19.345 1.00 91.3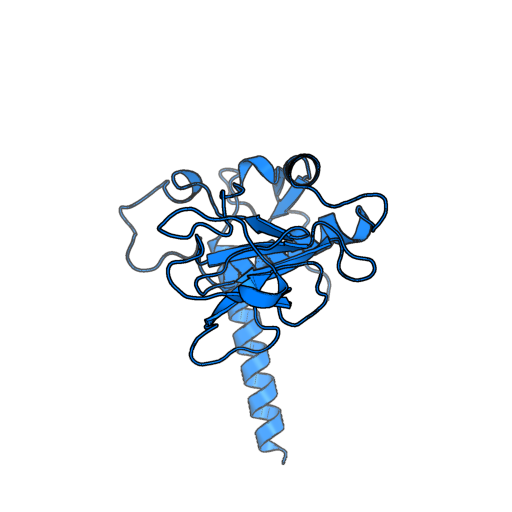8 181 CYS A CA 1
ATOM 1409 C C . CYS A 1 181 ? 0.670 -6.140 20.236 1.00 91.38 181 CYS A C 1
ATOM 1411 O O . CYS A 1 181 ? 1.296 -7.200 20.341 1.00 91.38 181 CYS A O 1
ATOM 1413 N N . LYS A 1 182 ? -0.524 -5.984 20.819 1.00 93.38 182 LYS A N 1
ATOM 1414 C CA . LYS A 1 182 ? -1.154 -7.021 21.648 1.00 93.38 182 LYS A CA 1
ATOM 1415 C C . LYS A 1 182 ? -1.402 -8.313 20.866 1.00 93.38 182 LYS A C 1
ATOM 1417 O O . LYS A 1 182 ? -1.250 -9.408 21.414 1.00 93.38 182 LYS A O 1
ATOM 1422 N N . ARG A 1 183 ? -1.784 -8.213 19.588 1.00 91.69 183 ARG A N 1
ATOM 1423 C CA . ARG A 1 183 ? -1.975 -9.380 18.709 1.00 91.69 183 ARG A CA 1
ATOM 1424 C C . ARG A 1 183 ? -0.656 -10.068 18.376 1.00 91.69 183 ARG A C 1
ATOM 1426 O O . ARG A 1 183 ? -0.603 -11.293 18.476 1.00 91.69 183 ARG A O 1
ATOM 1433 N N . ARG A 1 184 ? 0.387 -9.306 18.031 1.00 92.25 184 ARG A N 1
ATOM 1434 C CA . ARG A 1 184 ? 1.740 -9.817 17.766 1.00 92.25 184 ARG A CA 1
ATOM 1435 C C . ARG A 1 184 ? 2.288 -10.560 18.982 1.00 92.25 184 ARG A C 1
ATOM 1437 O O . ARG A 1 184 ? 2.686 -11.713 18.848 1.00 92.25 184 ARG A O 1
ATOM 1444 N N . LYS A 1 185 ? 2.194 -9.959 20.173 1.00 92.62 185 LYS A N 1
ATOM 1445 C CA . LYS A 1 185 ? 2.627 -10.587 21.430 1.00 92.62 185 LYS A CA 1
ATOM 1446 C C . LYS A 1 185 ? 1.935 -11.931 21.670 1.00 92.62 185 LYS A C 1
ATOM 1448 O O . LYS A 1 185 ? 2.605 -12.941 21.851 1.00 92.62 185 LYS A O 1
ATOM 1453 N N . ARG A 1 186 ? 0.599 -11.967 21.585 1.00 91.88 186 ARG A N 1
ATOM 1454 C CA . ARG A 1 186 ? -0.176 -13.207 21.760 1.00 91.88 186 ARG A CA 1
ATOM 1455 C C . ARG A 1 186 ? 0.184 -14.274 20.721 1.00 91.88 186 ARG A C 1
ATOM 1457 O O . ARG A 1 186 ? 0.204 -15.460 21.036 1.00 91.88 186 ARG A O 1
ATOM 1464 N N . ALA A 1 187 ? 0.421 -13.873 19.473 1.00 90.69 187 ALA A N 1
ATOM 1465 C CA . ALA A 1 187 ? 0.850 -14.799 18.430 1.00 90.69 187 ALA A CA 1
ATOM 1466 C C . ALA A 1 187 ? 2.232 -15.395 18.747 1.00 90.69 187 ALA A C 1
ATOM 1468 O O . ALA A 1 187 ? 2.396 -16.606 18.623 1.00 90.69 187 ALA A O 1
ATOM 1469 N N . GLY A 1 188 ? 3.177 -14.577 19.221 1.00 90.88 188 GLY A N 1
ATOM 1470 C CA . GLY A 1 188 ? 4.495 -15.029 19.677 1.00 90.88 188 GLY A CA 1
ATOM 1471 C C . GLY A 1 188 ? 4.409 -16.036 20.826 1.00 90.88 188 GLY A C 1
ATOM 1472 O O . GLY A 1 188 ? 4.956 -17.129 20.717 1.00 90.88 188 GLY A O 1
ATOM 1473 N N . GLU A 1 189 ? 3.631 -15.730 21.867 1.00 92.75 189 GLU A N 1
ATOM 1474 C CA . GLU A 1 189 ? 3.400 -16.633 23.009 1.00 92.75 189 GLU A CA 1
ATOM 1475 C C . GLU A 1 189 ? 2.834 -17.998 22.568 1.00 92.75 189 GLU A C 1
ATOM 1477 O O . GLU A 1 189 ? 3.256 -19.043 23.064 1.00 92.75 189 GLU A O 1
ATOM 1482 N N . ASN A 1 190 ? 1.911 -18.012 21.598 1.00 91.88 190 ASN A N 1
ATOM 1483 C CA . ASN A 1 190 ? 1.358 -19.254 21.050 1.00 91.88 190 ASN A CA 1
ATOM 1484 C C . ASN A 1 190 ? 2.405 -20.075 20.280 1.00 91.88 190 ASN A C 1
ATOM 1486 O O . ASN A 1 190 ? 2.422 -21.301 20.393 1.00 91.88 190 ASN A O 1
ATOM 1490 N N . VAL A 1 191 ? 3.257 -19.421 19.483 1.00 92.62 191 VAL A N 1
ATOM 1491 C CA . VAL A 1 191 ? 4.337 -20.094 18.742 1.00 92.62 191 VAL A CA 1
ATOM 1492 C C . VAL A 1 191 ? 5.353 -20.686 19.716 1.00 92.62 191 VAL A C 1
ATOM 1494 O O . VAL A 1 191 ? 5.712 -21.853 19.583 1.00 92.62 191 VAL A O 1
ATOM 1497 N N . GLU A 1 192 ? 5.759 -19.931 20.737 1.00 92.06 192 GLU A N 1
ATOM 1498 C CA . GLU A 1 192 ? 6.650 -20.431 21.787 1.00 92.06 192 GLU A CA 1
ATOM 1499 C C . GLU A 1 192 ? 6.049 -21.620 22.540 1.00 92.06 192 GLU A C 1
ATOM 1501 O O . GLU A 1 192 ? 6.755 -22.584 22.831 1.00 92.06 192 GLU A O 1
ATOM 1506 N N . ALA A 1 193 ? 4.749 -21.584 22.843 1.00 92.25 193 ALA A N 1
ATOM 1507 C CA . ALA A 1 193 ? 4.064 -22.702 23.481 1.00 92.25 193 ALA A CA 1
ATOM 1508 C C . ALA A 1 193 ? 4.084 -23.966 22.606 1.00 92.25 193 ALA A C 1
ATOM 1510 O O . ALA A 1 193 ? 4.325 -25.052 23.125 1.00 92.25 193 ALA A O 1
ATOM 1511 N N . LEU A 1 194 ? 3.885 -23.833 21.288 1.00 91.50 194 LEU A N 1
ATOM 1512 C CA . LEU A 1 194 ? 3.963 -24.954 20.343 1.00 91.50 194 LEU A CA 1
ATOM 1513 C C . LEU A 1 194 ? 5.379 -25.531 20.240 1.00 91.50 194 LEU A C 1
ATOM 1515 O O . LEU A 1 194 ? 5.532 -26.749 20.225 1.00 91.50 194 LEU A O 1
ATOM 1519 N N . LEU A 1 195 ? 6.407 -24.679 20.224 1.00 92.12 195 LEU A N 1
ATOM 1520 C CA . LEU A 1 195 ? 7.808 -25.114 20.184 1.00 92.12 195 LEU A CA 1
ATOM 1521 C C . LEU A 1 195 ? 8.232 -25.904 21.429 1.00 92.12 195 LEU A C 1
ATOM 1523 O O . LEU A 1 195 ? 9.197 -26.650 21.364 1.00 92.12 195 LEU A O 1
ATOM 1527 N N . ARG A 1 196 ? 7.525 -25.762 22.557 1.00 90.19 196 ARG A N 1
ATOM 1528 C CA . ARG A 1 196 ? 7.781 -26.541 23.784 1.00 90.19 196 ARG A CA 1
ATOM 1529 C C . ARG A 1 196 ? 7.132 -27.931 23.776 1.00 90.19 196 ARG A C 1
ATOM 1531 O O . ARG A 1 196 ? 7.357 -28.692 24.712 1.00 90.19 196 ARG A O 1
ATOM 1538 N N . LEU A 1 197 ? 6.290 -28.239 22.786 1.00 87.75 197 LEU A N 1
ATOM 1539 C CA . LEU A 1 197 ? 5.594 -29.527 22.654 1.00 87.75 197 LEU A CA 1
ATOM 1540 C C . LEU A 1 197 ? 6.291 -30.503 21.689 1.00 87.75 197 LEU A C 1
ATOM 1542 O O . LEU A 1 197 ? 5.833 -31.639 21.562 1.00 87.75 197 LEU A O 1
ATOM 1546 N N . VAL A 1 198 ? 7.351 -30.062 21.008 1.00 79.25 198 VAL A N 1
ATOM 1547 C CA . VAL A 1 198 ? 8.174 -30.835 20.061 1.00 79.25 198 VAL A CA 1
ATOM 1548 C C . VAL A 1 198 ? 9.600 -30.968 20.573 1.00 79.25 198 VAL A C 1
ATOM 1550 O O . VAL A 1 198 ? 10.214 -32.008 20.258 1.00 79.25 198 VAL A O 1
#